Protein AF-A0A2P5N696-F1 (afdb_monomer)

Secondary structure (DSSP, 8-state):
-PPPGGG----TT-TTS-SBSSS-BEEEEEEEE-TTS-EEEEEEEEE-SSSEEEEEEE-S-EEETTEEE-S-PBPGGG---SSBPPBTHHHHHTS-TT--EEE-SSHHHHHHHHTTT-EEEB-TTSGGGTTTB--GGGTT-SEEEE---SSHHHHHHHHHHHHHHHTSSSPPEEEE-PPTT--TT--HHHHHHHHSTTT--SSS-THHHHHHH---TT--HHHHHHHHHHHHHHHS----S-------

Structure (mmCIF, N/CA/C/O backbone):
data_AF-A0A2P5N696-F1
#
_entry.id   AF-A0A2P5N696-F1
#
loop_
_atom_site.group_PDB
_atom_site.id
_atom_site.type_symbol
_atom_site.label_atom_id
_atom_site.label_alt_id
_atom_site.label_comp_id
_atom_site.label_asym_id
_atom_site.label_entity_id
_atom_site.label_seq_id
_atom_site.pdbx_PDB_ins_code
_atom_site.Cartn_x
_atom_site.Cartn_y
_ato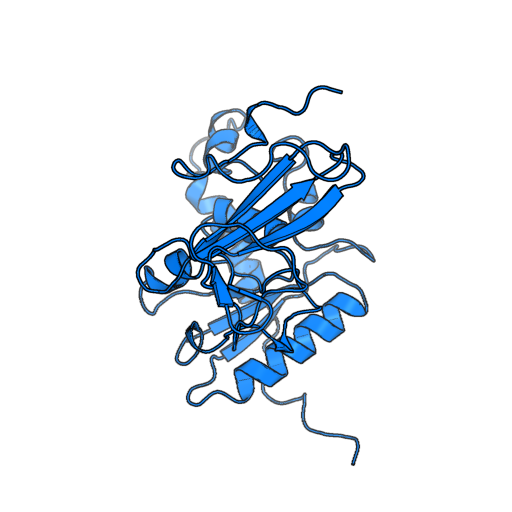m_site.Cartn_z
_atom_site.occupancy
_atom_site.B_iso_or_equiv
_atom_site.auth_seq_id
_atom_site.auth_comp_id
_atom_site.auth_asym_id
_atom_site.auth_atom_id
_atom_site.pdbx_PDB_model_num
ATOM 1 N N . MET A 1 1 ? 26.754 -12.098 -8.221 1.00 37.59 1 MET A N 1
ATOM 2 C CA . MET A 1 1 ? 25.904 -12.182 -7.017 1.00 37.59 1 MET A CA 1
ATOM 3 C C . MET A 1 1 ? 24.613 -12.846 -7.452 1.00 37.59 1 MET A C 1
ATOM 5 O O . MET A 1 1 ? 23.936 -12.297 -8.310 1.00 37.59 1 MET A O 1
ATOM 9 N N . THR A 1 2 ? 24.366 -14.071 -7.005 1.00 34.22 2 THR A N 1
ATOM 10 C CA . THR A 1 2 ? 23.212 -14.874 -7.428 1.00 34.22 2 THR A CA 1
ATOM 11 C C . THR A 1 2 ? 21.984 -14.389 -6.658 1.00 34.22 2 THR A C 1
ATOM 13 O O . THR A 1 2 ? 22.039 -14.304 -5.433 1.00 34.22 2 THR A O 1
ATOM 16 N N . ILE A 1 3 ? 20.915 -14.002 -7.357 1.00 32.69 3 ILE A N 1
ATOM 17 C CA . ILE A 1 3 ? 19.640 -13.637 -6.721 1.00 32.69 3 ILE A CA 1
ATOM 18 C C . ILE A 1 3 ? 19.057 -14.935 -6.136 1.00 32.69 3 ILE A C 1
ATOM 20 O O . ILE A 1 3 ? 19.006 -15.922 -6.871 1.00 32.69 3 ILE A O 1
ATOM 24 N N . PRO A 1 4 ? 18.671 -14.988 -4.848 1.00 38.50 4 PRO A N 1
ATOM 25 C CA . PRO A 1 4 ? 18.069 -16.190 -4.274 1.00 38.50 4 PRO A CA 1
ATOM 26 C C . PRO A 1 4 ? 16.820 -16.596 -5.069 1.00 38.50 4 PRO A C 1
ATOM 28 O O . PRO A 1 4 ? 16.000 -15.734 -5.375 1.00 38.50 4 PRO A O 1
ATOM 31 N N . GLU A 1 5 ? 16.646 -17.882 -5.383 1.00 38.38 5 GLU A N 1
ATOM 32 C CA . GLU A 1 5 ? 15.483 -18.378 -6.152 1.00 38.38 5 GLU A CA 1
ATOM 33 C C . GLU A 1 5 ? 14.139 -17.970 -5.510 1.00 38.38 5 GLU A C 1
ATOM 35 O O . GLU A 1 5 ? 13.180 -17.654 -6.206 1.00 38.38 5 GLU A O 1
ATOM 40 N N . ASP A 1 6 ? 14.110 -17.832 -4.181 1.00 39.78 6 ASP A N 1
ATOM 41 C CA . ASP A 1 6 ? 12.942 -17.417 -3.394 1.00 39.78 6 ASP A CA 1
ATOM 42 C C . ASP A 1 6 ? 12.585 -15.915 -3.494 1.00 39.78 6 ASP A C 1
ATOM 44 O O . ASP A 1 6 ? 11.580 -15.476 -2.923 1.00 39.78 6 ASP A O 1
ATOM 48 N N . TYR A 1 7 ? 13.407 -15.089 -4.154 1.00 35.38 7 TYR A N 1
ATOM 49 C CA . TYR A 1 7 ? 13.134 -13.652 -4.323 1.00 35.38 7 TYR A CA 1
ATOM 50 C C . TYR A 1 7 ? 12.127 -13.372 -5.446 1.00 35.38 7 TYR A C 1
ATOM 52 O O . TYR A 1 7 ? 11.422 -12.358 -5.419 1.00 35.38 7 TYR A O 1
ATOM 60 N N . ILE A 1 8 ? 12.022 -14.298 -6.398 1.00 40.47 8 ILE A N 1
ATOM 61 C CA . ILE A 1 8 ? 11.211 -14.174 -7.601 1.00 40.47 8 ILE A CA 1
ATOM 62 C C . ILE A 1 8 ? 9.855 -14.832 -7.334 1.00 40.47 8 ILE A C 1
ATOM 64 O O . ILE A 1 8 ? 9.656 -16.021 -7.546 1.00 40.47 8 ILE A O 1
ATOM 68 N N . ASN A 1 9 ? 8.902 -14.046 -6.835 1.00 43.75 9 ASN A N 1
ATOM 69 C CA . ASN A 1 9 ? 7.515 -14.490 -6.699 1.00 43.75 9 ASN A CA 1
ATOM 70 C C . ASN A 1 9 ? 6.723 -14.031 -7.928 1.00 43.75 9 ASN A C 1
ATOM 72 O O . ASN A 1 9 ? 5.999 -13.035 -7.864 1.00 43.75 9 ASN A O 1
ATOM 76 N N . ILE A 1 10 ? 6.952 -14.701 -9.059 1.00 46.16 10 ILE A N 1
ATOM 77 C CA . ILE A 1 10 ? 6.169 -14.521 -10.285 1.00 46.16 10 ILE A CA 1
ATOM 78 C C . ILE A 1 10 ? 4.854 -15.280 -10.060 1.00 46.16 10 ILE A C 1
ATOM 80 O O . ILE A 1 10 ? 4.896 -16.498 -9.903 1.00 46.16 10 ILE A O 1
ATOM 84 N N . PRO A 1 11 ? 3.693 -14.607 -9.974 1.00 48.22 11 PRO A N 1
ATOM 85 C CA . PRO A 1 11 ? 2.416 -15.309 -9.867 1.00 48.22 11 PRO A CA 1
ATOM 86 C C . PRO A 1 11 ? 2.232 -16.234 -11.076 1.00 48.22 11 PRO A C 1
ATOM 88 O O . PRO A 1 11 ? 2.654 -15.864 -12.169 1.00 48.22 11 PRO A O 1
ATOM 91 N N . ASP A 1 12 ? 1.565 -17.376 -10.888 1.00 44.94 12 ASP A N 1
ATOM 92 C CA . ASP A 1 12 ? 1.486 -18.516 -11.828 1.00 44.94 12 ASP A CA 1
ATOM 93 C C . ASP A 1 12 ? 0.947 -18.230 -13.258 1.00 44.94 12 ASP A C 1
ATOM 95 O O . ASP A 1 12 ? 0.772 -19.158 -14.032 1.00 44.94 12 ASP A O 1
ATOM 99 N N . ASN A 1 13 ? 0.731 -16.971 -13.659 1.00 49.16 13 ASN A N 1
ATOM 100 C CA . ASN A 1 13 ? 0.272 -16.553 -14.992 1.00 49.16 13 ASN A CA 1
ATOM 101 C C . ASN A 1 13 ? 1.080 -15.370 -15.586 1.00 49.16 13 ASN A C 1
ATOM 103 O O . ASN A 1 13 ? 0.538 -14.577 -16.350 1.00 49.16 13 ASN A O 1
ATOM 107 N N . HIS A 1 14 ? 2.350 -15.189 -15.212 1.00 57.38 14 HIS A N 1
ATOM 108 C CA . HIS A 1 14 ? 3.175 -14.042 -15.636 1.00 57.38 14 HIS A CA 1
ATOM 109 C C . HIS A 1 14 ? 4.326 -14.426 -16.585 1.00 57.38 14 HIS A C 1
ATOM 111 O O . HIS A 1 14 ? 5.465 -14.006 -16.390 1.00 57.38 14 HIS A O 1
ATOM 117 N N . GLU A 1 15 ? 4.034 -15.184 -17.645 1.00 53.81 15 GLU A N 1
ATOM 118 C CA . GLU A 1 15 ? 5.030 -15.496 -18.692 1.00 53.81 15 GLU A CA 1
ATOM 119 C C . GLU A 1 15 ? 5.544 -14.242 -19.431 1.00 53.81 15 GLU A C 1
ATOM 121 O O . GLU A 1 15 ? 6.606 -14.271 -20.050 1.00 53.81 15 GLU A O 1
ATOM 126 N N . ASP A 1 16 ? 4.845 -13.113 -19.298 1.00 65.88 16 ASP A N 1
ATOM 127 C CA . ASP A 1 16 ? 5.092 -11.912 -20.093 1.00 65.88 16 ASP A CA 1
ATOM 128 C C . ASP A 1 16 ? 5.817 -10.764 -19.352 1.00 65.88 16 ASP A C 1
ATOM 130 O O . ASP A 1 16 ? 6.101 -9.728 -19.963 1.00 65.88 16 ASP A O 1
ATOM 134 N N . ILE A 1 17 ? 6.134 -10.891 -18.051 1.00 72.38 17 ILE A N 1
ATOM 135 C CA . ILE A 1 17 ? 6.991 -9.888 -17.385 1.00 72.38 17 ILE A CA 1
ATOM 136 C C . ILE A 1 17 ? 8.438 -10.141 -17.811 1.00 72.38 17 ILE A C 1
ATOM 138 O O . ILE A 1 17 ? 8.959 -11.227 -17.556 1.00 72.38 17 ILE A O 1
ATOM 142 N N . PRO A 1 18 ? 9.141 -9.147 -18.389 1.00 75.62 18 PRO A N 1
ATOM 143 C CA . PRO A 1 18 ? 10.524 -9.341 -18.791 1.00 75.62 18 PRO A CA 1
ATOM 144 C C . PRO A 1 18 ? 11.382 -9.754 -17.595 1.00 75.62 18 PRO A C 1
ATOM 146 O O . PRO A 1 18 ? 11.404 -9.055 -16.581 1.00 75.62 18 PRO A O 1
ATOM 149 N N . ASN A 1 19 ? 12.150 -10.835 -17.734 1.00 80.19 19 ASN A N 1
ATOM 150 C CA . ASN A 1 19 ? 13.167 -11.224 -16.749 1.00 80.19 19 ASN A CA 1
ATOM 151 C C . ASN A 1 19 ? 14.315 -10.202 -16.657 1.00 80.19 19 ASN A C 1
ATOM 153 O O . ASN A 1 19 ? 15.121 -10.249 -15.729 1.00 80.19 19 ASN A O 1
ATOM 157 N N . GLU A 1 20 ? 14.381 -9.257 -17.597 1.00 81.19 20 GLU A N 1
ATOM 158 C CA . GLU A 1 20 ? 15.381 -8.203 -17.652 1.00 81.19 20 GLU A CA 1
ATOM 159 C C . GLU A 1 20 ? 14.783 -6.899 -18.205 1.00 81.19 20 GLU A C 1
ATOM 161 O O . GLU A 1 20 ? 13.966 -6.916 -19.123 1.00 81.19 20 GLU A O 1
ATOM 166 N N . TYR A 1 21 ? 15.205 -5.751 -17.670 1.00 76.94 21 TYR A N 1
ATOM 167 C CA . TYR A 1 21 ? 14.842 -4.429 -18.184 1.00 76.94 21 TYR A CA 1
ATOM 168 C C . TYR A 1 21 ? 16.040 -3.478 -18.111 1.00 76.94 21 TYR A C 1
ATOM 170 O O . TYR A 1 21 ? 16.546 -3.196 -17.026 1.00 76.94 21 TYR A O 1
ATOM 178 N N . ASN A 1 22 ? 16.481 -2.938 -19.254 1.00 80.69 22 ASN A N 1
ATOM 179 C CA . ASN A 1 22 ? 17.701 -2.121 -19.364 1.00 80.69 22 ASN A CA 1
ATOM 180 C C . ASN A 1 22 ? 18.945 -2.799 -18.743 1.00 80.69 22 ASN A C 1
ATOM 182 O O . ASN A 1 22 ? 19.621 -2.186 -17.913 1.00 80.69 22 ASN A O 1
ATOM 186 N N . ASN A 1 23 ? 19.242 -4.051 -19.117 1.00 81.12 23 ASN A N 1
ATOM 187 C CA . ASN A 1 23 ? 20.398 -4.813 -18.614 1.00 81.12 23 ASN A CA 1
ATOM 188 C C . ASN A 1 23 ? 20.388 -5.061 -17.098 1.00 81.12 23 ASN A C 1
ATOM 190 O O . ASN A 1 23 ? 21.435 -5.252 -16.478 1.00 81.12 23 ASN A O 1
ATOM 194 N N . LYS A 1 24 ? 19.207 -5.013 -16.474 1.00 81.69 24 LYS A N 1
ATOM 195 C CA . LYS A 1 24 ? 19.017 -5.274 -15.047 1.00 81.69 24 LYS A CA 1
ATOM 196 C C . LYS A 1 24 ? 18.060 -6.445 -14.867 1.00 81.69 24 LYS A C 1
ATOM 198 O O . LYS A 1 24 ? 16.981 -6.389 -15.455 1.00 81.69 24 LYS A O 1
ATOM 203 N N . PRO A 1 25 ? 18.401 -7.450 -14.046 1.00 83.19 25 PRO A N 1
ATOM 204 C CA . PRO A 1 25 ? 17.544 -8.608 -13.835 1.00 83.19 25 PRO A CA 1
ATOM 205 C C . PRO A 1 25 ? 16.319 -8.235 -13.001 1.00 83.19 25 PRO A C 1
ATOM 207 O O . PRO A 1 25 ? 16.387 -7.348 -12.142 1.00 83.19 25 PRO A O 1
ATOM 210 N N . LEU A 1 26 ? 15.211 -8.925 -13.249 1.00 82.00 26 LEU A N 1
ATOM 211 C CA . LEU A 1 26 ? 14.016 -8.878 -12.422 1.00 82.00 26 LEU A CA 1
ATOM 212 C C . LEU A 1 26 ? 14.325 -9.498 -11.056 1.00 82.00 26 LEU A C 1
ATOM 214 O O . LEU A 1 26 ? 14.805 -10.622 -10.955 1.00 82.00 26 LEU A O 1
ATOM 218 N N . LEU A 1 27 ? 14.046 -8.745 -10.000 1.00 80.38 27 LEU A N 1
ATOM 219 C CA . LEU A 1 27 ? 14.222 -9.173 -8.617 1.00 80.38 27 LEU A CA 1
ATOM 220 C C . LEU A 1 27 ? 12.913 -9.653 -8.014 1.00 80.38 27 LEU A C 1
ATOM 222 O O . LEU A 1 27 ? 12.908 -10.620 -7.264 1.00 80.38 27 LEU A O 1
ATOM 226 N N . LYS A 1 28 ? 11.824 -8.919 -8.269 1.00 81.81 28 LYS A N 1
ATOM 227 C CA . LYS A 1 28 ? 10.533 -9.149 -7.621 1.00 81.81 28 LYS A CA 1
ATOM 228 C C . LYS A 1 28 ? 9.393 -8.486 -8.376 1.00 81.81 28 LYS A C 1
ATOM 230 O O . LYS A 1 28 ? 9.583 -7.436 -8.986 1.00 81.81 28 LYS A O 1
ATOM 235 N N . THR A 1 29 ? 8.207 -9.062 -8.253 1.00 84.62 29 THR A N 1
ATOM 236 C CA . THR A 1 29 ? 6.963 -8.579 -8.853 1.00 84.62 29 THR A CA 1
ATOM 237 C C . THR A 1 29 ? 5.888 -8.328 -7.799 1.00 84.62 29 THR A C 1
ATOM 239 O O . THR A 1 29 ? 5.825 -9.018 -6.780 1.00 84.62 29 THR A O 1
ATOM 242 N N . TYR A 1 30 ? 5.038 -7.332 -8.046 1.00 87.31 30 TYR A N 1
ATOM 243 C CA . TYR A 1 30 ? 3.897 -6.969 -7.206 1.00 87.31 30 TYR A CA 1
ATOM 244 C C . TYR A 1 30 ? 2.644 -6.856 -8.079 1.00 87.31 30 TYR A C 1
ATOM 246 O O . TYR A 1 30 ? 2.430 -5.799 -8.680 1.00 87.31 30 TYR A O 1
ATOM 254 N N . PRO A 1 31 ? 1.839 -7.927 -8.193 1.00 87.44 31 PRO A N 1
ATOM 255 C CA . PRO A 1 31 ? 0.641 -7.921 -9.022 1.00 87.44 31 PRO A CA 1
ATOM 256 C C . PRO A 1 31 ? -0.469 -7.058 -8.412 1.00 87.44 31 PRO A C 1
ATOM 258 O O . PRO A 1 31 ? -0.686 -7.027 -7.197 1.00 87.44 31 PRO A O 1
ATOM 261 N N . TYR A 1 32 ? -1.202 -6.394 -9.293 1.00 86.62 32 TYR A N 1
ATOM 262 C CA . TYR A 1 32 ? -2.381 -5.590 -9.021 1.00 86.62 32 TYR A CA 1
ATOM 263 C C . TYR A 1 32 ? -3.609 -6.304 -9.547 1.00 86.62 32 TYR A C 1
ATOM 265 O O . TYR A 1 32 ? -3.601 -6.841 -10.653 1.00 86.62 32 TYR A O 1
ATOM 273 N N . TYR A 1 33 ? -4.674 -6.263 -8.757 1.00 86.31 33 TYR A N 1
ATOM 274 C CA . TYR A 1 33 ? -5.911 -6.968 -9.044 1.00 86.31 33 TYR A CA 1
ATOM 275 C C . TYR A 1 33 ? -7.071 -5.983 -9.106 1.00 86.31 33 TYR A C 1
ATOM 277 O O . TYR A 1 33 ? -7.103 -5.011 -8.351 1.00 86.31 33 TYR A O 1
ATOM 285 N N . ASN A 1 34 ? -8.037 -6.260 -9.973 1.00 84.06 34 ASN A N 1
ATOM 286 C CA . ASN A 1 34 ? -9.345 -5.628 -9.924 1.00 84.06 34 ASN A CA 1
ATOM 287 C C . ASN A 1 34 ? -10.219 -6.257 -8.821 1.00 84.06 34 ASN A C 1
ATOM 289 O O . ASN A 1 34 ? -9.826 -7.201 -8.128 1.00 84.06 34 ASN A O 1
ATOM 293 N N . LYS A 1 35 ? -11.433 -5.722 -8.673 1.00 82.94 35 LYS A N 1
ATOM 294 C CA . LYS A 1 35 ? -12.426 -6.189 -7.697 1.00 82.94 35 LYS A CA 1
ATOM 295 C C . LYS A 1 35 ? -12.867 -7.644 -7.890 1.00 82.94 35 LYS A C 1
ATOM 297 O O . LYS A 1 35 ? -13.226 -8.302 -6.922 1.00 82.94 35 LYS A O 1
ATOM 302 N N . ASP A 1 36 ? -12.780 -8.147 -9.117 1.00 82.75 36 ASP A N 1
ATOM 303 C CA . ASP A 1 36 ? -13.167 -9.505 -9.499 1.00 82.75 36 ASP A CA 1
ATOM 304 C C . ASP A 1 36 ? -11.980 -10.484 -9.380 1.00 82.75 36 ASP A C 1
ATOM 306 O O . ASP A 1 36 ? -12.029 -11.606 -9.879 1.00 82.75 36 ASP A O 1
ATOM 310 N N . ASN A 1 37 ? -10.896 -10.059 -8.711 1.00 82.94 37 ASN A N 1
ATOM 311 C CA . ASN A 1 37 ? -9.650 -10.806 -8.519 1.00 82.94 37 ASN A CA 1
ATOM 312 C C . ASN A 1 37 ? -8.905 -11.142 -9.831 1.00 82.94 37 ASN A C 1
ATOM 314 O O . ASN A 1 37 ? -7.989 -11.965 -9.830 1.00 82.94 37 ASN A O 1
ATOM 318 N N . GLY A 1 38 ? -9.248 -10.476 -10.936 1.00 81.69 38 GLY A N 1
ATOM 319 C CA . GLY A 1 38 ? -8.473 -10.498 -12.173 1.00 81.69 38 GLY A CA 1
ATOM 320 C C . GLY A 1 38 ? -7.239 -9.608 -12.053 1.00 81.69 38 GLY A C 1
ATOM 321 O O . GLY A 1 38 ? -7.321 -8.508 -11.504 1.00 81.69 38 GLY A O 1
ATOM 322 N N . ILE A 1 39 ? -6.093 -10.079 -12.544 1.00 79.19 39 ILE A N 1
ATOM 323 C CA . ILE A 1 39 ? -4.875 -9.266 -12.616 1.00 79.19 39 ILE A CA 1
ATOM 324 C C . ILE A 1 39 ? -5.108 -8.151 -13.637 1.00 79.19 39 ILE A C 1
ATOM 326 O O . ILE A 1 39 ? -5.684 -8.377 -14.694 1.00 79.19 39 ILE A O 1
ATOM 330 N N . VAL A 1 40 ? -4.696 -6.936 -13.291 1.00 77.12 40 VAL A N 1
ATOM 331 C CA . VAL A 1 40 ? -4.772 -5.764 -14.177 1.00 77.12 40 VAL A CA 1
ATOM 332 C C . VAL A 1 40 ? -3.420 -5.089 -14.354 1.00 77.12 40 VAL A C 1
ATOM 334 O O . VAL A 1 40 ? -3.229 -4.307 -15.276 1.00 77.12 40 VAL A O 1
ATOM 337 N N . GLY A 1 41 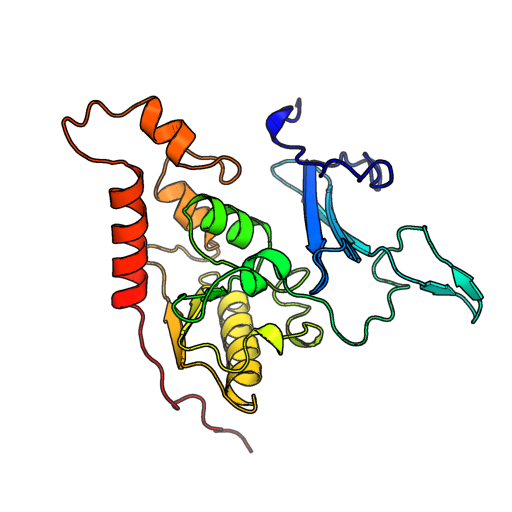? -2.446 -5.393 -13.500 1.00 79.69 41 GLY A N 1
ATOM 338 C CA . GLY A 1 41 ? -1.097 -4.878 -13.656 1.00 79.69 41 GLY A CA 1
ATOM 339 C C . GLY A 1 41 ? -0.105 -5.515 -12.708 1.00 79.69 41 GLY A C 1
ATOM 340 O O . GLY A 1 41 ? -0.439 -6.400 -11.927 1.00 79.69 41 GLY A O 1
ATOM 341 N N . CYS A 1 42 ? 1.136 -5.063 -12.782 1.00 83.12 42 CYS A N 1
ATOM 342 C CA . CYS A 1 42 ? 2.236 -5.513 -11.960 1.00 83.12 42 CYS A CA 1
ATOM 343 C C . CYS A 1 42 ? 3.352 -4.462 -11.902 1.00 83.12 42 CYS A C 1
ATOM 345 O O . CYS A 1 42 ? 3.747 -3.877 -12.912 1.00 83.12 42 CYS A O 1
ATOM 347 N N . VAL A 1 43 ? 3.934 -4.266 -10.719 1.00 84.12 43 VAL A N 1
ATOM 348 C CA . VAL A 1 43 ? 5.239 -3.603 -10.599 1.00 84.12 43 VAL A CA 1
ATOM 349 C C . VAL A 1 43 ? 6.341 -4.653 -10.611 1.00 84.12 43 VAL A C 1
ATOM 351 O O . VAL A 1 43 ? 6.396 -5.484 -9.710 1.00 84.12 43 VAL A O 1
ATOM 354 N N . GLY A 1 44 ? 7.246 -4.583 -11.585 1.00 83.50 44 GLY A N 1
ATOM 355 C CA . GLY A 1 44 ? 8.520 -5.298 -11.583 1.00 83.50 44 GLY A CA 1
ATOM 356 C C . GLY A 1 44 ? 9.641 -4.440 -10.989 1.00 83.50 44 GLY A C 1
ATOM 357 O O . GLY A 1 44 ? 9.841 -3.288 -11.374 1.00 83.50 44 GLY A O 1
ATOM 358 N N . CYS A 1 45 ? 10.399 -4.991 -10.050 1.00 82.25 45 CYS A N 1
ATOM 359 C CA . CYS A 1 45 ? 11.604 -4.376 -9.504 1.00 82.25 45 CYS A CA 1
ATOM 360 C C . CYS A 1 45 ? 12.836 -4.978 -10.179 1.00 82.25 45 CYS A C 1
ATOM 362 O O . CYS A 1 45 ? 13.060 -6.176 -10.054 1.00 82.25 45 CYS A O 1
ATOM 364 N N . TYR A 1 46 ? 13.653 -4.156 -10.839 1.00 82.06 46 TYR A N 1
ATOM 365 C CA . TYR A 1 46 ? 14.837 -4.581 -11.591 1.00 82.06 46 TYR A CA 1
ATOM 366 C C . TYR A 1 46 ? 16.122 -3.989 -11.023 1.00 82.06 46 TYR A C 1
ATOM 368 O O . TYR A 1 46 ? 16.168 -2.796 -10.725 1.00 82.06 46 TYR A O 1
ATOM 376 N N . GLY A 1 47 ? 17.202 -4.762 -10.954 1.00 83.25 47 GLY A N 1
ATOM 377 C CA . GLY A 1 47 ? 18.520 -4.250 -10.566 1.00 83.25 47 GLY A CA 1
ATOM 378 C C . GLY A 1 47 ? 19.269 -5.185 -9.640 1.00 83.25 47 GLY A C 1
ATOM 379 O O . GLY A 1 47 ? 19.400 -6.367 -9.926 1.00 83.25 47 GLY A O 1
ATOM 380 N N . SER A 1 48 ? 19.781 -4.635 -8.544 1.00 73.44 48 SER A N 1
ATOM 381 C CA . SER A 1 48 ? 20.364 -5.401 -7.445 1.00 73.44 48 SER A CA 1
ATOM 382 C C . SER A 1 48 ? 19.572 -5.182 -6.158 1.00 73.44 48 SER A C 1
ATOM 384 O O . SER A 1 48 ? 18.746 -4.270 -6.074 1.00 73.44 48 SER A O 1
ATOM 386 N N . LEU A 1 49 ? 19.851 -6.000 -5.141 1.00 61.12 49 LEU A N 1
ATOM 387 C CA . LEU A 1 49 ? 19.278 -5.834 -3.802 1.00 61.12 49 LEU A CA 1
ATOM 388 C C . LEU A 1 49 ? 19.584 -4.447 -3.205 1.00 61.12 49 LEU A C 1
ATOM 390 O O . LEU A 1 49 ? 18.747 -3.895 -2.502 1.00 61.12 49 LEU A O 1
ATOM 394 N N . GLU A 1 50 ? 20.739 -3.867 -3.542 1.00 54.84 50 GLU A N 1
ATOM 395 C CA . GLU A 1 50 ? 21.182 -2.549 -3.062 1.00 54.84 50 GLU A CA 1
ATOM 396 C C . GLU A 1 50 ? 20.646 -1.379 -3.900 1.00 54.84 50 G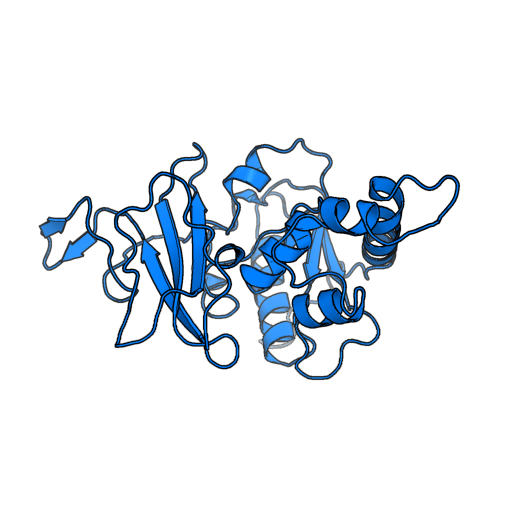LU A C 1
ATOM 398 O O . GLU A 1 50 ? 20.444 -0.280 -3.391 1.00 54.84 50 GLU A O 1
ATOM 403 N N . LYS A 1 51 ? 20.450 -1.581 -5.210 1.00 58.62 51 LYS A N 1
ATOM 404 C CA . LYS A 1 51 ? 19.994 -0.545 -6.148 1.00 58.62 51 LYS A CA 1
ATOM 405 C C . LYS A 1 51 ? 18.998 -1.142 -7.125 1.00 58.62 51 LYS A C 1
ATOM 407 O O . LYS A 1 51 ? 19.365 -1.645 -8.194 1.00 58.62 51 LYS A O 1
ATOM 412 N N . ASN A 1 52 ? 17.723 -1.036 -6.778 1.00 61.97 52 ASN A N 1
ATOM 413 C CA . ASN A 1 52 ? 16.637 -1.455 -7.647 1.00 61.97 52 ASN A CA 1
ATOM 414 C C . ASN A 1 52 ? 15.945 -0.252 -8.304 1.00 61.97 52 ASN A C 1
ATOM 416 O O . ASN A 1 52 ? 16.000 0.886 -7.843 1.00 61.97 52 ASN A O 1
ATOM 420 N N . ARG A 1 53 ? 15.343 -0.512 -9.460 1.00 66.56 53 ARG A N 1
ATOM 421 C CA . ARG A 1 53 ? 14.467 0.397 -10.185 1.00 66.56 53 ARG A CA 1
ATOM 422 C C . ARG A 1 53 ? 13.112 -0.268 -10.285 1.00 66.56 53 ARG A C 1
ATOM 424 O O . ARG A 1 53 ? 13.016 -1.433 -10.659 1.00 66.56 53 ARG A O 1
ATOM 431 N N . ARG A 1 54 ? 12.069 0.492 -9.993 1.00 63.00 54 ARG A N 1
ATOM 432 C CA . ARG A 1 54 ? 10.692 0.034 -10.122 1.00 63.00 54 ARG A CA 1
ATOM 433 C C . ARG A 1 54 ? 10.197 0.366 -11.526 1.00 63.00 54 ARG A C 1
ATOM 435 O O . ARG A 1 54 ? 10.388 1.485 -12.004 1.00 63.00 54 ARG A O 1
ATOM 442 N N . VAL A 1 55 ? 9.633 -0.624 -12.197 1.00 59.53 55 VAL A N 1
ATOM 443 C CA . VAL A 1 55 ? 9.051 -0.513 -13.532 1.00 59.53 55 VAL A CA 1
ATOM 444 C C . VAL A 1 55 ? 7.648 -1.075 -13.451 1.00 59.53 55 VAL A C 1
ATOM 446 O O . VAL A 1 55 ? 7.414 -2.119 -12.852 1.00 59.53 55 VAL A O 1
ATOM 449 N N . LEU A 1 56 ? 6.709 -0.353 -14.033 1.00 63.16 56 LEU A N 1
ATOM 450 C CA . LEU A 1 56 ? 5.300 -0.667 -13.959 1.00 63.16 56 LEU A CA 1
ATOM 451 C C . LEU A 1 56 ? 4.862 -1.152 -15.310 1.00 63.16 56 LEU A C 1
ATOM 453 O O . LEU A 1 56 ? 5.103 -0.488 -16.320 1.00 63.16 56 LEU A O 1
ATOM 457 N N . PHE A 1 57 ? 4.197 -2.287 -15.259 1.00 60.91 57 PHE A N 1
ATOM 458 C CA . PHE A 1 57 ? 3.593 -2.947 -16.381 1.00 60.91 57 PHE A CA 1
ATOM 459 C C . PHE A 1 57 ? 2.120 -3.099 -16.020 1.00 60.91 57 PHE A C 1
ATOM 461 O O . PHE A 1 57 ? 1.796 -3.793 -15.067 1.00 60.91 57 PHE A O 1
ATOM 468 N N . PHE A 1 58 ? 1.213 -2.431 -16.722 1.00 59.88 58 PHE A N 1
ATOM 469 C CA . PHE A 1 58 ? -0.214 -2.743 -16.610 1.00 59.88 58 PHE A CA 1
ATOM 470 C C . PHE A 1 58 ? -0.645 -3.526 -17.845 1.00 59.88 58 PHE A C 1
ATOM 472 O O . PHE A 1 58 ? -0.212 -3.213 -18.956 1.00 59.88 58 PHE A O 1
ATOM 479 N N . GLU A 1 59 ? -1.485 -4.533 -17.630 1.00 47.97 59 GLU A N 1
ATOM 480 C CA . GLU A 1 59 ? -2.218 -5.198 -18.695 1.00 47.97 59 GLU A CA 1
ATOM 481 C C . GLU A 1 59 ? -3.516 -4.410 -18.876 1.00 47.97 59 GLU A C 1
ATOM 483 O O . GLU A 1 59 ? -4.464 -4.524 -18.100 1.00 47.97 59 GLU A O 1
ATOM 488 N N . TYR A 1 60 ? -3.545 -3.527 -19.868 1.00 50.56 60 TYR A N 1
ATOM 489 C CA . TYR A 1 60 ? -4.794 -2.908 -20.286 1.00 50.56 60 TYR A CA 1
ATOM 490 C C . TYR A 1 60 ? -4.768 -2.606 -21.776 1.00 50.56 60 TYR A C 1
ATOM 492 O O . TYR A 1 60 ? -3.705 -2.567 -22.395 1.00 50.56 60 TYR A O 1
ATOM 500 N N . GLU A 1 61 ? -5.956 -2.365 -22.330 1.00 45.78 61 GLU A N 1
ATOM 501 C CA . GLU A 1 61 ? -6.138 -1.764 -23.644 1.00 45.78 61 GLU A CA 1
ATOM 502 C C . GLU A 1 61 ? -5.386 -0.430 -23.714 1.00 45.78 61 GLU A C 1
ATOM 504 O O . GLU A 1 61 ? -5.890 0.607 -23.277 1.00 45.78 61 GLU A O 1
ATOM 509 N N . SER A 1 62 ? -4.162 -0.437 -24.230 1.00 41.25 62 SER A N 1
ATOM 510 C CA . SER A 1 62 ? -3.446 0.804 -24.481 1.00 41.25 62 SER A CA 1
ATOM 511 C C . SER A 1 62 ? -3.932 1.385 -25.803 1.00 41.25 62 SER A C 1
ATOM 513 O O . SER A 1 62 ? -4.293 0.664 -26.735 1.00 41.25 62 SER A O 1
ATOM 515 N N . TYR A 1 63 ? -4.004 2.710 -25.868 1.00 42.38 63 TYR A N 1
ATOM 516 C CA . TYR A 1 63 ? -4.346 3.415 -27.094 1.00 42.38 63 TYR A CA 1
ATOM 517 C C . TYR A 1 63 ? -3.138 4.233 -27.522 1.00 42.38 63 TYR A C 1
ATOM 519 O O . TYR A 1 63 ? -2.855 5.276 -26.935 1.00 42.38 63 TYR A O 1
ATOM 527 N N . ILE A 1 64 ? -2.431 3.761 -28.547 1.00 48.41 64 ILE A N 1
ATOM 528 C CA . ILE A 1 64 ? -1.327 4.498 -29.169 1.00 48.41 64 ILE A CA 1
ATOM 529 C C . ILE A 1 64 ? -1.852 5.034 -30.498 1.00 48.41 64 ILE A C 1
ATOM 531 O O . ILE A 1 64 ? -2.236 4.253 -31.367 1.00 48.41 64 ILE A O 1
ATOM 535 N N . ASN A 1 65 ? -1.890 6.361 -30.660 1.00 49.16 65 ASN A N 1
ATOM 536 C CA . ASN A 1 65 ? -2.442 7.026 -31.852 1.00 49.16 65 ASN A CA 1
ATOM 537 C C . ASN A 1 65 ? -3.861 6.530 -32.213 1.00 49.16 65 ASN A C 1
ATOM 539 O O . ASN A 1 65 ? -4.110 6.132 -33.350 1.00 49.16 65 ASN A O 1
ATOM 543 N N . ASP A 1 66 ? -4.756 6.474 -31.220 1.00 51.31 66 ASP A N 1
ATOM 544 C CA . ASP A 1 66 ? -6.145 5.992 -31.333 1.00 51.31 66 ASP A CA 1
ATOM 545 C C . ASP A 1 66 ? -6.315 4.528 -31.793 1.00 51.31 66 ASP A C 1
ATOM 547 O O . ASP A 1 66 ? -7.432 4.072 -32.045 1.00 51.31 66 ASP A O 1
ATOM 551 N N . LYS A 1 67 ? -5.231 3.741 -31.838 1.00 40.28 67 LYS A N 1
ATOM 552 C CA . LYS A 1 67 ? -5.289 2.285 -32.019 1.00 40.28 67 LYS A CA 1
ATOM 553 C C . LYS A 1 67 ? -5.262 1.569 -30.682 1.00 40.28 67 LYS A C 1
ATOM 555 O O . LYS A 1 67 ? -4.355 1.795 -29.892 1.00 40.28 67 LYS A O 1
ATOM 560 N N . LYS A 1 68 ? -6.223 0.669 -30.489 1.00 46.44 68 LYS A N 1
ATOM 561 C CA . LYS A 1 68 ? -6.338 -0.237 -29.345 1.00 46.44 68 LYS A CA 1
ATOM 562 C C . LYS A 1 68 ? -5.301 -1.363 -29.429 1.00 46.44 68 LYS A C 1
ATOM 564 O O . LYS A 1 68 ? -5.258 -2.076 -30.429 1.00 46.44 68 LYS A O 1
ATOM 569 N N . TYR A 1 69 ? -4.534 -1.558 -28.365 1.00 45.69 69 TYR A N 1
ATOM 570 C CA . TYR A 1 69 ? -3.609 -2.672 -28.171 1.00 45.69 69 TYR A CA 1
ATOM 571 C C . TYR A 1 69 ? -4.021 -3.423 -26.908 1.00 45.69 69 TYR A C 1
ATOM 573 O O . TYR A 1 69 ? -4.035 -2.851 -25.825 1.00 45.69 69 TYR A O 1
ATOM 581 N N . SER A 1 70 ? -4.376 -4.698 -27.042 1.00 47.22 70 SER A N 1
ATOM 582 C CA . SER A 1 70 ? -4.677 -5.603 -25.926 1.00 47.22 70 SER A CA 1
ATOM 583 C C . SER A 1 70 ? -3.604 -6.688 -25.841 1.00 47.22 70 SER A C 1
ATOM 585 O O . SER A 1 70 ? -3.195 -7.196 -26.885 1.00 47.22 70 SER A O 1
ATOM 587 N N . GLY A 1 71 ? -3.179 -7.065 -24.632 1.00 45.66 71 GLY A N 1
ATOM 588 C CA . GLY A 1 71 ? -2.222 -8.161 -24.417 1.00 45.66 71 GLY A CA 1
ATOM 589 C C . GLY A 1 71 ? -0.741 -7.789 -24.584 1.00 45.66 71 GLY A C 1
ATOM 590 O O . GLY A 1 71 ? 0.074 -8.662 -24.854 1.00 45.66 71 GLY A O 1
ATOM 591 N N . MET A 1 72 ? -0.374 -6.507 -24.458 1.00 49.06 72 MET A N 1
ATOM 592 C CA . MET A 1 72 ? 1.029 -6.070 -24.402 1.00 49.06 72 MET A CA 1
ATOM 593 C C . MET A 1 72 ? 1.267 -5.232 -23.142 1.00 49.06 72 MET A C 1
ATOM 595 O O . MET A 1 72 ? 0.448 -4.389 -22.785 1.00 49.06 72 MET A O 1
ATOM 599 N N . TRP A 1 73 ? 2.396 -5.452 -22.466 1.00 56.59 73 TRP A N 1
ATOM 600 C CA . TRP A 1 73 ? 2.776 -4.699 -21.272 1.00 56.59 73 TRP A CA 1
ATOM 601 C C . TRP A 1 73 ? 3.358 -3.339 -21.653 1.00 56.59 73 TRP A C 1
ATOM 603 O O . TRP A 1 73 ? 4.400 -3.255 -22.304 1.00 56.59 73 TRP A O 1
ATOM 613 N N . HIS A 1 74 ? 2.710 -2.262 -21.211 1.00 56.44 74 HIS A N 1
ATOM 614 C CA . HIS A 1 74 ? 3.170 -0.898 -21.468 1.00 56.44 74 HIS A CA 1
ATOM 615 C C . HIS A 1 74 ? 3.849 -0.291 -20.240 1.00 56.44 74 HIS A C 1
ATOM 617 O O . HIS A 1 74 ? 3.417 -0.491 -19.105 1.00 56.44 74 HIS A O 1
ATOM 623 N N . THR A 1 75 ? 4.905 0.493 -20.475 1.00 57.47 75 THR A N 1
ATOM 624 C CA . THR A 1 75 ? 5.515 1.337 -19.436 1.00 57.47 75 THR A CA 1
ATOM 625 C C . THR A 1 75 ? 4.694 2.621 -19.236 1.00 57.47 75 THR A C 1
ATOM 627 O O . THR A 1 75 ? 3.921 3.004 -20.111 1.00 57.47 75 THR A O 1
ATOM 630 N N . LYS A 1 76 ? 4.877 3.308 -18.093 1.00 52.91 76 LYS A N 1
ATOM 631 C CA . LYS A 1 76 ? 4.110 4.484 -17.594 1.00 52.91 76 LYS A CA 1
ATOM 632 C C . LYS A 1 76 ? 3.669 5.528 -18.646 1.00 52.91 76 LYS A C 1
ATOM 634 O O . LYS A 1 76 ? 2.677 6.206 -18.417 1.00 52.91 76 LYS A O 1
ATOM 639 N N . LYS A 1 77 ? 4.378 5.681 -19.771 1.00 47.47 77 LYS A N 1
ATOM 640 C CA . LYS A 1 77 ? 4.073 6.684 -20.807 1.00 47.47 77 LYS A CA 1
ATOM 641 C C . LYS A 1 77 ? 2.781 6.431 -21.601 1.00 47.47 77 LYS A C 1
ATOM 643 O O . LYS A 1 77 ? 2.236 7.404 -22.110 1.00 47.47 77 LYS A O 1
ATOM 648 N N . ASP A 1 78 ? 2.270 5.198 -21.646 1.00 44.41 78 ASP A N 1
ATOM 649 C CA . ASP A 1 78 ? 1.119 4.841 -22.502 1.00 44.41 78 ASP A CA 1
ATOM 650 C C . ASP A 1 78 ? -0.137 4.405 -21.717 1.00 44.41 78 ASP A C 1
ATOM 652 O O . ASP A 1 78 ? -1.139 3.991 -22.305 1.00 44.41 78 ASP A O 1
ATOM 656 N N . ILE A 1 79 ? -0.109 4.482 -20.381 1.00 54.78 79 ILE A N 1
ATOM 657 C CA . ILE A 1 79 ? -1.208 4.018 -19.524 1.00 54.78 79 ILE A CA 1
ATOM 658 C C . ILE A 1 79 ? -2.207 5.162 -19.303 1.00 54.78 79 ILE A C 1
ATOM 660 O O . ILE A 1 79 ? -1.893 6.152 -18.649 1.00 54.78 79 ILE A O 1
ATOM 664 N N . ARG A 1 80 ? -3.438 5.007 -19.808 1.00 50.97 80 ARG A N 1
ATOM 665 C CA . ARG A 1 80 ? -4.583 5.893 -19.519 1.00 50.97 80 ARG A CA 1
ATOM 666 C C . ARG A 1 80 ? -5.548 5.229 -18.534 1.00 50.97 80 ARG A C 1
ATOM 668 O O . ARG A 1 80 ? -6.681 4.912 -18.891 1.00 50.97 80 ARG A O 1
ATOM 675 N N . LEU A 1 81 ? -5.110 4.991 -17.300 1.00 55.69 81 LEU A N 1
ATOM 676 C CA . LEU A 1 81 ? -6.044 4.646 -16.226 1.00 55.69 81 LEU A CA 1
ATOM 677 C C . LEU A 1 81 ? -6.648 5.930 -15.656 1.00 55.69 81 LEU A C 1
ATOM 679 O O . LEU A 1 81 ? -5.935 6.898 -15.416 1.00 55.69 81 LEU A O 1
ATOM 683 N N . LYS A 1 82 ? -7.969 5.937 -15.436 1.00 64.94 82 LYS A N 1
ATOM 684 C CA . LYS A 1 82 ? -8.641 7.060 -14.763 1.00 64.94 82 LYS A CA 1
ATOM 685 C C . LYS A 1 82 ? -8.202 7.159 -13.297 1.00 64.94 82 LYS A C 1
ATOM 687 O O . LYS A 1 82 ? -8.062 8.268 -12.791 1.00 64.94 82 LYS A O 1
ATOM 692 N N . LYS A 1 83 ? -7.997 6.001 -12.655 1.00 80.31 83 LYS A N 1
ATOM 693 C CA . LYS A 1 83 ? -7.355 5.803 -11.350 1.00 80.31 83 LYS A CA 1
ATOM 694 C C . LYS A 1 83 ? -6.706 4.410 -11.285 1.00 80.31 83 LYS A C 1
ATOM 696 O O . LYS A 1 83 ? -7.207 3.476 -11.912 1.00 80.31 83 LYS A O 1
ATOM 701 N N . PHE A 1 84 ? -5.611 4.271 -10.547 1.00 85.50 84 PHE A N 1
ATOM 702 C CA . PHE A 1 84 ? -4.905 3.013 -10.305 1.00 85.50 84 PHE A CA 1
ATOM 703 C C . PHE A 1 84 ? -5.502 2.251 -9.114 1.00 85.50 84 PHE A C 1
ATOM 705 O O . PHE A 1 84 ? -5.791 2.870 -8.093 1.00 85.50 84 PHE A O 1
ATOM 712 N N . PRO A 1 85 ? -5.642 0.916 -9.180 1.00 89.88 85 PRO A N 1
ATOM 713 C CA . PRO A 1 85 ? -6.089 0.137 -8.029 1.00 89.88 85 PRO A CA 1
ATOM 714 C C . PRO A 1 85 ? -5.042 0.135 -6.905 1.00 89.88 85 PRO A C 1
ATOM 716 O O . PRO A 1 85 ? -3.839 0.182 -7.164 1.00 89.88 85 PRO A O 1
ATOM 719 N N . LEU A 1 86 ? -5.501 -0.016 -5.660 1.00 93.50 86 LEU A N 1
ATOM 720 C CA . LEU A 1 86 ? -4.629 -0.292 -4.516 1.00 93.50 86 LEU A CA 1
ATOM 721 C C . LEU A 1 86 ? -3.890 -1.625 -4.693 1.00 93.50 86 LEU A C 1
ATOM 723 O O . LEU A 1 86 ? -4.463 -2.634 -5.126 1.00 93.50 86 LEU A O 1
ATOM 727 N N . TYR A 1 87 ? -2.626 -1.669 -4.278 1.00 93.12 87 TYR A N 1
ATOM 728 C CA . TYR A 1 87 ? -1.916 -2.933 -4.158 1.00 93.12 87 TYR A CA 1
ATOM 729 C C . TYR A 1 87 ? -2.635 -3.807 -3.133 1.00 93.12 87 TYR A C 1
ATOM 731 O O . TYR A 1 87 ? -2.971 -3.354 -2.038 1.00 93.12 87 TYR A O 1
ATOM 739 N N . ARG A 1 88 ? -2.860 -5.078 -3.491 1.00 92.25 88 ARG A N 1
ATOM 740 C CA . ARG A 1 88 ? -3.626 -6.058 -2.698 1.00 92.25 88 ARG A CA 1
ATOM 741 C C . ARG A 1 88 ? -5.113 -5.719 -2.526 1.00 92.25 88 ARG A C 1
ATOM 743 O O . ARG A 1 88 ? -5.734 -6.225 -1.590 1.00 92.25 88 ARG A O 1
ATOM 750 N N . LEU A 1 89 ? -5.705 -4.955 -3.450 1.00 92.44 89 LEU A N 1
ATOM 751 C CA . LEU A 1 89 ? -7.149 -4.683 -3.487 1.00 92.44 89 LEU A CA 1
ATOM 752 C C . LEU A 1 89 ? -8.002 -5.956 -3.349 1.00 92.44 89 LEU A C 1
ATOM 754 O O . LEU A 1 89 ? -8.923 -6.005 -2.541 1.00 92.44 89 LEU A O 1
ATOM 758 N N . ASN A 1 90 ? -7.662 -7.024 -4.070 1.00 89.06 90 ASN A N 1
ATOM 759 C CA . ASN A 1 90 ? -8.354 -8.308 -3.947 1.00 89.06 90 ASN A CA 1
ATOM 760 C C . ASN A 1 90 ? -8.365 -8.850 -2.510 1.00 89.06 90 ASN A C 1
ATOM 762 O O . ASN A 1 90 ? -9.354 -9.425 -2.071 1.00 89.06 90 ASN A O 1
ATOM 766 N N . LYS A 1 91 ? -7.278 -8.663 -1.755 1.00 89.12 91 LYS A N 1
ATOM 767 C CA . LYS A 1 91 ? -7.203 -9.101 -0.358 1.00 89.12 91 LYS A CA 1
ATOM 768 C C . LYS A 1 91 ? -8.013 -8.195 0.555 1.00 89.12 91 LYS A C 1
ATOM 770 O O . LYS A 1 91 ? -8.645 -8.728 1.458 1.00 89.12 91 LYS A O 1
ATOM 775 N N . LEU A 1 92 ? -8.035 -6.888 0.298 1.00 90.25 92 LEU A N 1
ATOM 776 C CA . LEU A 1 92 ? -8.902 -5.942 1.004 1.00 90.25 92 LEU A CA 1
ATOM 777 C C . LEU A 1 92 ? -10.380 -6.347 0.871 1.00 90.25 92 LEU A C 1
ATOM 779 O O . LEU A 1 92 ? -11.057 -6.517 1.878 1.00 90.25 92 LEU A O 1
ATOM 783 N N . LEU A 1 93 ? -10.846 -6.602 -0.356 1.00 87.50 93 LEU A N 1
ATOM 784 C CA . LEU A 1 93 ? -12.258 -6.887 -0.647 1.00 87.50 93 LEU A CA 1
ATOM 785 C C . LEU A 1 93 ? -12.741 -8.259 -0.158 1.00 87.50 93 LEU A C 1
ATOM 787 O O . LEU A 1 93 ? -13.930 -8.457 0.061 1.00 87.50 93 LEU A O 1
ATOM 791 N N . THR A 1 94 ? -11.837 -9.224 0.020 1.00 81.88 94 THR A N 1
ATOM 792 C CA . THR A 1 94 ? -12.201 -10.560 0.534 1.00 81.88 94 THR A CA 1
ATOM 793 C C . THR A 1 94 ? -12.441 -10.606 2.040 1.00 81.88 94 THR A C 1
ATOM 795 O O . THR A 1 94 ? -12.789 -11.665 2.566 1.00 81.88 94 THR A O 1
ATOM 798 N N . ARG A 1 95 ? -12.207 -9.509 2.766 1.00 71.69 95 ARG A N 1
ATOM 799 C CA . ARG A 1 95 ? -12.292 -9.512 4.222 1.00 71.69 95 ARG A CA 1
ATOM 800 C C . ARG A 1 95 ? -13.552 -8.804 4.735 1.00 71.69 95 ARG A C 1
ATOM 802 O O . ARG A 1 95 ? -13.962 -7.790 4.195 1.00 71.69 95 ARG A O 1
ATOM 809 N N . GLN A 1 96 ? -14.146 -9.359 5.795 1.00 57.88 96 GLN A N 1
ATOM 810 C CA . GLN A 1 96 ? -15.360 -8.836 6.436 1.00 57.88 96 GLN A CA 1
ATOM 811 C C . GLN A 1 96 ? -15.098 -7.558 7.258 1.00 57.88 96 GLN A C 1
ATOM 813 O O . GLN A 1 96 ? -13.980 -7.308 7.709 1.00 57.88 96 GLN A O 1
ATOM 818 N N . ASP A 1 97 ? -16.177 -6.811 7.495 1.00 53.59 97 ASP A N 1
ATOM 819 C CA . ASP A 1 97 ? -16.369 -5.446 8.033 1.00 53.59 97 ASP A CA 1
ATOM 820 C C . ASP A 1 97 ? -15.723 -5.099 9.401 1.00 53.59 97 ASP A C 1
ATOM 822 O O . ASP A 1 97 ? -16.028 -4.070 10.016 1.00 53.59 97 ASP A O 1
ATOM 826 N N . SER A 1 98 ? -14.864 -5.960 9.946 1.00 52.91 98 SER A N 1
ATOM 827 C CA . SER A 1 98 ? -14.244 -5.829 11.273 1.00 52.91 98 SER A CA 1
ATOM 828 C C . SER A 1 98 ? -12.750 -5.500 11.236 1.00 52.91 98 SER A C 1
ATOM 830 O O . SER A 1 98 ? -12.092 -5.528 12.277 1.00 52.91 98 SER A O 1
ATOM 832 N N . ILE A 1 99 ? -12.194 -5.183 10.066 1.00 63.19 99 ILE A N 1
ATOM 833 C CA . ILE A 1 99 ? -10.742 -5.167 9.893 1.00 63.19 99 ILE A CA 1
ATOM 834 C C . ILE A 1 99 ? -10.148 -3.771 9.909 1.00 63.19 99 ILE A C 1
ATOM 836 O O . ILE A 1 99 ? -10.547 -2.871 9.181 1.00 63.19 99 ILE A O 1
ATOM 840 N N . ARG A 1 100 ? -9.122 -3.660 10.750 1.00 78.00 100 ARG A N 1
ATOM 841 C CA . ARG A 1 100 ? -8.121 -2.603 10.757 1.00 78.00 100 ARG A CA 1
ATOM 842 C C . ARG A 1 100 ? -7.303 -2.717 9.473 1.00 78.00 100 ARG A C 1
ATOM 844 O O . ARG A 1 100 ? -6.602 -3.715 9.282 1.00 78.00 100 ARG A O 1
ATOM 851 N N . VAL A 1 101 ? -7.421 -1.731 8.593 1.00 89.62 101 VAL A N 1
ATOM 852 C CA . VAL A 1 101 ? -6.614 -1.658 7.368 1.00 89.62 101 VAL A CA 1
ATOM 853 C C . VAL A 1 101 ? -5.425 -0.750 7.619 1.00 89.62 101 VAL A C 1
ATOM 855 O O . VAL A 1 101 ? -5.584 0.322 8.189 1.00 89.62 101 VAL A O 1
ATOM 858 N N . VAL A 1 102 ? -4.241 -1.184 7.200 1.00 91.88 102 VAL A N 1
ATOM 859 C CA . VAL A 1 102 ? -3.012 -0.391 7.250 1.00 91.88 102 VAL A CA 1
ATOM 860 C C . VAL A 1 102 ? -2.668 0.083 5.844 1.00 91.88 102 VAL A C 1
ATOM 862 O O . VAL A 1 102 ? -2.638 -0.716 4.907 1.00 91.88 102 VAL A O 1
ATOM 865 N N . ILE A 1 103 ? -2.370 1.365 5.699 1.00 94.44 103 ILE A N 1
ATOM 866 C CA . ILE A 1 103 ? -1.847 1.964 4.477 1.00 94.44 103 ILE A CA 1
ATOM 867 C C . ILE A 1 103 ? -0.390 2.325 4.727 1.00 94.44 103 ILE A C 1
ATOM 869 O O . ILE A 1 103 ? -0.071 2.997 5.706 1.00 94.44 103 ILE A O 1
ATOM 873 N N . VAL A 1 104 ? 0.470 1.862 3.827 1.00 93.88 104 VAL A N 1
ATOM 874 C CA . VAL A 1 104 ? 1.891 2.216 3.771 1.00 93.88 104 VAL A CA 1
ATOM 875 C C . VAL A 1 104 ? 2.234 2.753 2.394 1.00 93.88 104 VAL A C 1
ATOM 877 O O . VAL A 1 104 ? 1.505 2.526 1.426 1.00 93.88 104 VAL A O 1
ATOM 880 N N . GLU A 1 105 ? 3.372 3.426 2.292 1.00 91.75 105 GLU A N 1
ATOM 881 C CA . GLU A 1 105 ? 3.813 4.039 1.042 1.00 91.75 105 GLU A CA 1
ATOM 882 C C . GLU A 1 105 ? 4.028 3.033 -0.079 1.00 91.75 105 GLU A C 1
ATOM 884 O O . GLU A 1 105 ? 3.669 3.305 -1.212 1.00 91.75 105 GLU A O 1
ATOM 889 N N . ASN A 1 106 ? 4.609 1.865 0.188 1.00 89.88 106 ASN A N 1
ATOM 890 C CA . ASN A 1 106 ? 5.076 1.010 -0.898 1.00 89.88 106 ASN A CA 1
ATOM 891 C C . ASN A 1 106 ? 4.677 -0.462 -0.754 1.00 89.88 106 ASN A C 1
ATOM 893 O O . ASN A 1 106 ? 4.407 -0.993 0.323 1.00 89.88 106 ASN A O 1
ATOM 897 N N . GLU A 1 107 ? 4.691 -1.145 -1.893 1.00 90.81 107 GLU A N 1
ATOM 898 C CA . GLU A 1 107 ? 4.254 -2.525 -2.057 1.00 90.81 107 GLU A CA 1
ATOM 899 C C . GLU A 1 107 ? 5.161 -3.504 -1.310 1.00 90.81 107 GLU A C 1
ATOM 901 O O . GLU A 1 107 ? 4.717 -4.588 -0.927 1.00 90.81 107 GLU A O 1
ATOM 906 N N . ARG A 1 108 ? 6.428 -3.134 -1.074 1.00 87.69 108 ARG A N 1
ATOM 907 C CA . ARG A 1 108 ? 7.376 -3.950 -0.309 1.00 87.69 108 ARG A CA 1
ATOM 908 C C . ARG A 1 108 ? 6.967 -3.972 1.162 1.00 87.69 108 ARG A C 1
ATOM 910 O O . ARG A 1 108 ? 6.801 -5.065 1.706 1.00 87.69 108 ARG A O 1
ATOM 917 N N . SER A 1 109 ? 6.708 -2.807 1.748 1.00 88.12 109 SER A N 1
ATOM 918 C CA . SER A 1 109 ? 6.180 -2.662 3.105 1.00 88.12 109 SER A CA 1
ATOM 919 C C . SER A 1 109 ? 4.806 -3.318 3.223 1.00 88.12 109 SER A C 1
ATOM 921 O O . SER A 1 109 ? 4.609 -4.169 4.089 1.00 88.12 109 SER A O 1
ATOM 923 N N . ALA A 1 110 ? 3.884 -3.056 2.290 1.00 91.25 110 ALA A N 1
ATOM 924 C CA . ALA A 1 110 ? 2.543 -3.643 2.331 1.00 91.25 110 ALA A CA 1
ATOM 925 C C . ALA A 1 110 ? 2.585 -5.174 2.242 1.00 91.25 110 ALA A C 1
ATOM 927 O O . ALA A 1 110 ? 1.863 -5.884 2.949 1.00 91.25 110 ALA A O 1
ATOM 928 N N . ASN A 1 111 ? 3.475 -5.710 1.401 1.00 88.62 111 ASN A N 1
ATOM 929 C CA . ASN A 1 111 ? 3.726 -7.140 1.339 1.00 88.62 111 ASN A CA 1
ATOM 930 C C . ASN A 1 111 ? 4.268 -7.671 2.670 1.00 88.62 111 ASN A C 1
ATOM 932 O O . ASN A 1 111 ? 3.758 -8.687 3.137 1.00 88.62 111 ASN A O 1
ATOM 936 N N . ALA A 1 112 ? 5.250 -7.007 3.279 1.00 84.88 112 ALA A N 1
ATOM 937 C CA . ALA A 1 112 ? 5.841 -7.431 4.544 1.00 84.88 112 ALA A CA 1
ATOM 938 C C . ALA A 1 112 ? 4.806 -7.464 5.676 1.00 84.88 112 ALA A C 1
ATOM 940 O O . ALA A 1 112 ? 4.594 -8.529 6.253 1.00 84.88 112 ALA A O 1
ATOM 941 N N . PHE A 1 113 ? 4.059 -6.379 5.904 1.00 84.00 113 PHE A N 1
ATOM 942 C CA . PHE A 1 113 ? 2.953 -6.358 6.873 1.00 84.00 113 PHE A CA 1
ATOM 943 C C . PHE A 1 113 ? 1.937 -7.475 6.611 1.00 84.00 113 PHE A C 1
ATOM 945 O O . PHE A 1 113 ? 1.458 -8.128 7.538 1.00 84.00 113 PHE A O 1
ATOM 952 N N . SER A 1 114 ? 1.649 -7.780 5.343 1.00 84.62 114 SER A N 1
ATOM 953 C CA . SER A 1 114 ? 0.723 -8.866 5.021 1.00 84.62 114 SER A CA 1
ATOM 954 C C . SER A 1 114 ? 1.210 -10.258 5.427 1.00 84.62 114 SER A C 1
ATOM 956 O O . SER A 1 114 ? 0.390 -11.125 5.733 1.00 84.62 114 SER A O 1
ATOM 958 N N . LYS A 1 115 ? 2.531 -10.481 5.476 1.00 81.75 115 LYS A N 1
ATOM 959 C CA . LYS A 1 115 ? 3.126 -11.728 5.985 1.00 81.75 115 LYS A CA 1
ATOM 960 C C . LYS A 1 115 ? 3.016 -11.856 7.507 1.00 81.75 115 LYS A C 1
ATOM 962 O O . LYS A 1 115 ? 3.255 -12.944 8.023 1.00 81.75 115 LYS A O 1
ATOM 967 N N . LEU A 1 116 ? 2.606 -10.784 8.188 1.00 75.12 116 LEU A N 1
ATOM 968 C CA . LEU A 1 116 ? 2.265 -10.745 9.614 1.00 75.12 116 LEU A CA 1
ATOM 969 C C . LEU A 1 116 ? 0.757 -10.932 9.856 1.00 75.12 116 LEU A C 1
ATOM 971 O O . LEU A 1 116 ? 0.278 -10.764 10.972 1.00 75.12 116 LEU A O 1
ATOM 975 N N . GLY A 1 117 ? -0.019 -11.234 8.809 1.00 77.19 117 GLY A N 1
ATOM 976 C CA . GLY A 1 117 ? -1.476 -11.396 8.885 1.00 77.19 117 GLY A CA 1
ATOM 977 C C . GLY A 1 117 ? -2.273 -10.088 8.803 1.00 77.19 117 GLY A C 1
ATOM 978 O O . GLY A 1 117 ? -3.509 -10.125 8.733 1.00 77.19 117 GLY A O 1
ATOM 979 N N . ILE A 1 118 ? -1.587 -8.944 8.735 1.00 83.12 118 ILE A N 1
ATOM 980 C CA . ILE A 1 118 ? -2.191 -7.609 8.711 1.00 83.12 118 ILE A CA 1
ATOM 981 C C . ILE A 1 118 ? -2.763 -7.310 7.324 1.00 83.12 118 ILE A C 1
ATOM 983 O O . ILE A 1 118 ? -2.156 -7.601 6.290 1.00 83.12 118 ILE A O 1
ATOM 987 N N . CYS A 1 119 ? -3.959 -6.721 7.288 1.00 88.69 119 CYS A N 1
ATOM 988 C CA . CYS A 1 119 ? -4.533 -6.228 6.043 1.00 88.69 119 CYS A CA 1
ATOM 989 C C . CYS A 1 119 ? -3.852 -4.911 5.672 1.00 88.69 119 CYS A C 1
ATOM 991 O O . CYS A 1 119 ? -4.250 -3.854 6.150 1.00 88.69 119 CYS A O 1
ATOM 993 N N . CYS A 1 120 ? -2.805 -4.996 4.853 1.00 91.12 120 CYS A N 1
ATOM 994 C CA . CYS A 1 120 ? -2.027 -3.840 4.436 1.00 91.12 120 CYS A CA 1
ATOM 995 C C . CYS A 1 120 ? -2.090 -3.634 2.919 1.00 91.12 120 CYS A C 1
ATOM 997 O O . CYS A 1 120 ? -1.976 -4.603 2.159 1.00 91.12 120 CYS A O 1
ATOM 999 N N . VAL A 1 121 ? -2.288 -2.382 2.509 1.00 95.00 121 VAL A N 1
ATOM 1000 C CA . VAL A 1 121 ? -2.367 -1.921 1.117 1.00 95.00 121 VAL A CA 1
ATOM 1001 C C . VAL A 1 121 ? -1.417 -0.739 0.909 1.00 95.00 121 VAL A C 1
ATOM 1003 O O . VAL A 1 121 ? -0.979 -0.105 1.867 1.00 95.00 121 VAL A O 1
ATOM 1006 N N . SER A 1 122 ? -1.102 -0.439 -0.345 1.00 95.06 122 SER A N 1
ATOM 1007 C CA . SER A 1 122 ? -0.338 0.750 -0.733 1.00 95.06 122 SER A CA 1
ATOM 1008 C C . SER A 1 122 ? -0.842 1.269 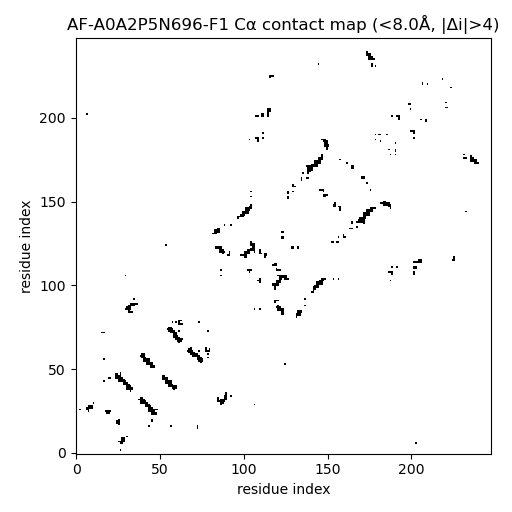-2.082 1.00 95.06 122 SER A C 1
ATOM 1010 O O . SER A 1 122 ? -1.397 0.478 -2.858 1.00 95.06 122 SER A O 1
ATOM 1012 N N . PRO A 1 123 ? -0.655 2.558 -2.406 1.00 92.69 123 PRO A N 1
ATOM 1013 C CA . PRO A 1 123 ? -0.832 3.020 -3.775 1.00 92.69 123 PRO A CA 1
ATOM 1014 C C . PRO A 1 123 ? 0.248 2.435 -4.694 1.00 92.69 123 PRO A C 1
ATOM 1016 O O . PRO A 1 123 ? 1.274 1.908 -4.246 1.00 92.69 123 PRO A O 1
ATOM 1019 N N . VAL A 1 124 ? 0.013 2.541 -6.001 1.00 84.19 124 VAL A N 1
ATOM 1020 C CA . VAL A 1 124 ? 1.019 2.214 -7.018 1.00 84.19 124 VAL A CA 1
ATOM 1021 C C . VAL A 1 124 ? 2.216 3.138 -6.856 1.00 84.19 124 VAL A C 1
ATOM 1023 O O . VAL A 1 124 ? 2.022 4.334 -6.774 1.00 84.19 124 VAL A O 1
ATOM 1026 N N . TYR A 1 125 ? 3.451 2.624 -6.850 1.00 75.69 125 TYR A N 1
ATOM 1027 C CA . TYR A 1 125 ? 4.679 3.449 -6.822 1.00 75.69 125 TYR A CA 1
ATOM 1028 C C . TYR A 1 125 ? 4.865 4.395 -5.618 1.00 75.69 125 TYR A C 1
ATOM 1030 O O . TYR A 1 125 ? 5.858 5.119 -5.579 1.00 75.69 125 TYR A O 1
ATOM 1038 N N . GLY A 1 126 ? 3.991 4.354 -4.619 1.00 79.12 126 GLY A N 1
ATOM 1039 C CA . GLY A 1 126 ? 4.081 5.194 -3.430 1.00 79.12 126 GLY A CA 1
ATOM 1040 C C . GLY A 1 126 ? 3.667 6.639 -3.622 1.00 79.12 126 GLY A C 1
ATOM 1041 O O . GLY A 1 126 ? 2.664 6.902 -4.287 1.00 79.12 126 GLY A O 1
ATOM 1042 N N . PHE A 1 127 ? 4.376 7.554 -2.953 1.00 77.50 127 PHE A N 1
ATOM 1043 C CA . PHE A 1 127 ? 3.903 8.923 -2.720 1.00 77.50 127 PHE A CA 1
ATOM 1044 C C . PHE A 1 127 ? 3.507 9.665 -4.008 1.00 77.50 127 PHE A C 1
ATOM 1046 O O . PHE A 1 127 ? 2.473 10.324 -4.042 1.00 77.50 127 PHE A O 1
ATOM 1053 N N . ASP A 1 128 ? 4.252 9.455 -5.098 1.00 79.25 128 ASP A N 1
ATOM 1054 C CA . ASP A 1 128 ? 4.055 10.113 -6.399 1.00 79.25 128 ASP A CA 1
ATOM 1055 C C . ASP A 1 128 ? 2.689 9.840 -7.066 1.00 79.25 128 ASP A C 1
ATOM 1057 O O . ASP A 1 128 ? 2.363 10.462 -8.075 1.00 79.25 128 ASP A O 1
ATOM 1061 N N . PHE A 1 129 ? 1.908 8.874 -6.578 1.00 85.06 129 PHE A N 1
ATOM 1062 C CA . PHE A 1 129 ? 0.659 8.430 -7.213 1.00 85.06 129 PHE A CA 1
ATOM 1063 C C . PHE A 1 129 ? -0.515 8.371 -6.238 1.00 85.06 129 PHE A C 1
ATOM 1065 O O . PHE A 1 129 ? -1.548 7.758 -6.534 1.00 85.06 129 PHE A O 1
ATOM 1072 N N . VAL A 1 130 ? -0.396 9.016 -5.078 1.00 90.50 130 VAL A N 1
ATOM 1073 C CA . VAL A 1 130 ? -1.527 9.142 -4.152 1.00 90.50 130 VAL A CA 1
ATOM 1074 C C . VAL A 1 130 ? -2.707 9.826 -4.847 1.00 90.50 130 VAL A C 1
ATOM 1076 O O . VAL A 1 130 ? -3.851 9.390 -4.710 1.00 90.50 130 VAL A O 1
ATOM 1079 N N . GLU A 1 131 ? -2.428 10.826 -5.686 1.00 87.75 131 GLU A N 1
ATOM 1080 C CA . GLU A 1 131 ? -3.421 11.494 -6.526 1.00 87.75 131 GLU A CA 1
ATOM 1081 C C . GLU A 1 131 ? -4.142 10.531 -7.463 1.00 87.75 131 GLU A C 1
ATOM 1083 O O . GLU A 1 131 ? -5.370 10.550 -7.539 1.00 87.75 131 GLU A O 1
ATOM 1088 N N . ASP A 1 132 ? -3.393 9.678 -8.153 1.00 85.50 132 ASP A N 1
ATOM 1089 C CA . ASP A 1 132 ? -3.908 8.813 -9.208 1.00 85.50 132 ASP A CA 1
ATOM 1090 C C . ASP A 1 132 ? -4.497 7.503 -8.680 1.00 85.50 132 ASP A C 1
ATOM 1092 O O . ASP A 1 132 ? -5.022 6.718 -9.462 1.00 85.50 132 ASP A O 1
ATOM 1096 N N . THR A 1 133 ? -4.450 7.250 -7.375 1.00 90.81 133 THR A N 1
ATOM 1097 C CA . THR A 1 133 ? -4.956 6.010 -6.776 1.00 90.81 133 THR A CA 1
ATOM 1098 C C . THR A 1 133 ? -6.477 6.044 -6.579 1.00 90.81 133 THR A C 1
ATOM 1100 O O . THR A 1 133 ? -7.068 7.067 -6.230 1.00 90.81 133 THR A O 1
ATOM 1103 N N . ASP A 1 134 ? -7.129 4.908 -6.823 1.00 91.56 134 ASP A N 1
ATOM 1104 C CA . ASP A 1 134 ? -8.532 4.665 -6.503 1.00 91.56 134 ASP A CA 1
ATOM 1105 C C . ASP A 1 134 ? -8.664 4.292 -5.025 1.00 91.56 134 ASP A C 1
ATOM 1107 O O . ASP A 1 134 ? -8.393 3.161 -4.615 1.00 91.56 134 ASP A O 1
ATOM 1111 N N . TRP A 1 135 ? -9.086 5.270 -4.229 1.00 94.50 135 TRP A N 1
ATOM 1112 C CA . TRP A 1 135 ? -9.287 5.116 -2.791 1.00 94.50 135 TRP A CA 1
ATOM 1113 C C . TRP A 1 135 ? -10.693 4.632 -2.429 1.00 94.50 135 TRP A C 1
ATOM 1115 O O . TRP A 1 135 ? -10.914 4.241 -1.285 1.00 94.50 135 TRP A O 1
ATOM 1125 N N . THR A 1 136 ? -11.634 4.606 -3.381 1.00 93.19 136 THR A N 1
ATOM 1126 C CA . THR A 1 136 ? -13.040 4.245 -3.123 1.00 93.19 136 THR A CA 1
ATOM 1127 C C . THR A 1 136 ? -13.251 2.897 -2.420 1.00 93.19 136 THR A C 1
ATOM 1129 O O . THR A 1 136 ? -14.201 2.805 -1.646 1.00 93.19 136 THR A O 1
ATOM 1132 N N . PRO A 1 137 ? -12.376 1.874 -2.554 1.00 92.25 137 PRO A N 1
ATOM 1133 C CA . PRO A 1 137 ? -12.511 0.632 -1.788 1.00 92.25 137 PRO A CA 1
ATOM 1134 C C . PRO A 1 137 ? -12.387 0.780 -0.263 1.00 92.25 137 PRO A C 1
ATOM 1136 O O . PRO A 1 137 ? -12.639 -0.187 0.453 1.00 92.25 137 PRO A O 1
ATOM 1139 N N . LEU A 1 138 ? -11.947 1.939 0.237 1.00 92.94 138 LEU A N 1
ATOM 1140 C CA . LEU A 1 138 ? -11.826 2.226 1.669 1.00 92.94 138 LEU A CA 1
ATOM 1141 C C . LEU A 1 138 ? -13.035 2.982 2.245 1.00 92.94 138 LEU A C 1
ATOM 1143 O O . LEU A 1 138 ? -13.113 3.147 3.464 1.00 92.94 138 LEU A O 1
ATOM 1147 N N . ASP A 1 139 ? -13.957 3.440 1.394 1.00 92.50 139 ASP A N 1
ATOM 1148 C CA . ASP A 1 139 ? -15.173 4.142 1.814 1.00 92.50 139 ASP A CA 1
ATOM 1149 C C . ASP A 1 139 ? -16.063 3.196 2.641 1.00 92.50 139 ASP A C 1
ATOM 1151 O O . ASP A 1 139 ? -16.271 2.033 2.287 1.00 92.50 139 ASP A O 1
ATOM 1155 N N . GLY A 1 140 ? -16.550 3.672 3.786 1.00 89.50 140 GLY A N 1
ATOM 1156 C CA . GLY A 1 140 ? -17.364 2.893 4.720 1.00 89.50 140 GLY A CA 1
ATOM 1157 C C . GLY A 1 140 ? -16.589 1.918 5.613 1.00 89.50 140 GLY A C 1
ATOM 1158 O O . GLY A 1 140 ? -17.203 1.238 6.441 1.00 89.50 140 GLY A O 1
ATOM 1159 N N . LEU A 1 141 ? -15.257 1.843 5.508 1.00 89.19 141 LEU A N 1
ATOM 1160 C CA . LEU A 1 141 ? -14.458 1.087 6.475 1.00 89.19 141 LEU A CA 1
ATOM 1161 C C . LEU A 1 141 ? -14.503 1.737 7.863 1.00 89.19 141 LEU A C 1
ATOM 1163 O O . LEU A 1 141 ? -14.663 2.942 8.014 1.00 89.19 141 LEU A O 1
ATOM 1167 N N . LYS A 1 142 ? -14.321 0.934 8.916 1.00 86.75 142 LYS A N 1
ATOM 1168 C CA . LYS A 1 142 ? -14.394 1.442 10.296 1.00 86.75 142 LYS A CA 1
ATOM 1169 C C . LYS A 1 142 ? -13.161 2.241 10.701 1.00 86.75 142 LYS A C 1
ATOM 1171 O O . LYS A 1 142 ? -13.296 3.330 11.249 1.00 86.75 142 LYS A O 1
ATOM 1176 N N . VAL A 1 143 ? -11.972 1.665 10.507 1.00 86.69 143 VAL A N 1
ATOM 1177 C CA . VAL A 1 143 ? -10.700 2.257 10.940 1.00 86.69 143 VAL A CA 1
ATOM 1178 C C . VAL A 1 143 ? -9.607 1.960 9.920 1.00 86.69 143 VAL A C 1
ATOM 1180 O O . VAL A 1 143 ? -9.393 0.801 9.553 1.00 86.69 143 VAL A O 1
ATOM 1183 N N . VAL A 1 144 ? -8.886 3.005 9.527 1.00 90.56 144 VAL A N 1
ATOM 1184 C CA . VAL A 1 144 ? -7.706 2.946 8.666 1.00 90.56 144 VAL A CA 1
ATOM 1185 C C . VAL A 1 144 ? -6.513 3.546 9.407 1.00 90.56 144 VAL A C 1
ATOM 1187 O O . VAL A 1 144 ? -6.605 4.606 10.019 1.00 90.56 144 VAL A O 1
ATOM 1190 N N . TYR A 1 145 ? -5.391 2.844 9.340 1.00 91.12 145 TYR A N 1
ATOM 1191 C CA . TYR A 1 145 ? -4.123 3.204 9.952 1.00 91.12 145 TYR A CA 1
ATOM 1192 C C . TYR A 1 145 ? -3.144 3.653 8.883 1.00 91.12 145 TYR A C 1
ATOM 1194 O O . TYR A 1 145 ? -2.951 2.943 7.898 1.00 91.12 145 TYR A O 1
ATOM 1202 N N . LEU A 1 146 ? -2.517 4.802 9.085 1.00 91.56 146 LEU A N 1
ATOM 1203 C CA . LEU A 1 146 ? -1.555 5.387 8.166 1.00 91.56 146 LEU A CA 1
ATOM 1204 C C . LEU A 1 146 ? -0.159 5.280 8.792 1.00 91.56 146 LEU A C 1
ATOM 1206 O O . LEU A 1 146 ? 0.055 5.780 9.895 1.00 91.56 146 LEU A O 1
ATOM 1210 N N . ILE A 1 147 ? 0.760 4.596 8.106 1.00 90.56 147 ILE A N 1
ATOM 1211 C CA . ILE A 1 147 ? 2.160 4.415 8.515 1.00 90.56 147 ILE A CA 1
ATOM 1212 C C . ILE A 1 147 ? 3.054 4.833 7.338 1.00 90.56 147 ILE A C 1
ATOM 1214 O O . ILE A 1 147 ? 2.851 4.359 6.219 1.00 90.56 147 ILE A O 1
ATOM 1218 N N . ALA A 1 148 ? 4.063 5.664 7.584 1.00 89.75 148 ALA A N 1
ATOM 1219 C CA . ALA A 1 148 ? 5.003 6.147 6.569 1.00 89.75 148 ALA A CA 1
ATOM 1220 C C . ALA A 1 148 ? 6.445 6.178 7.103 1.00 89.75 148 ALA A C 1
ATOM 1222 O O . ALA A 1 148 ? 6.676 5.865 8.274 1.00 89.75 148 ALA A O 1
ATOM 1223 N N . SER A 1 149 ? 7.404 6.509 6.240 1.00 88.44 149 SER A N 1
ATOM 1224 C CA . SER A 1 149 ? 8.780 6.833 6.611 1.00 88.44 149 SER A CA 1
ATOM 1225 C C . SER A 1 149 ? 8.836 8.024 7.563 1.00 88.44 149 SER A C 1
ATOM 1227 O O . SER A 1 149 ? 8.002 8.931 7.510 1.00 88.44 149 SER A O 1
ATOM 1229 N N . ASN A 1 150 ? 9.854 8.040 8.426 1.00 83.69 150 ASN A N 1
ATOM 1230 C CA . ASN A 1 150 ? 10.126 9.172 9.315 1.00 83.69 150 ASN A CA 1
ATOM 1231 C C . ASN A 1 150 ? 10.926 10.260 8.580 1.00 83.69 150 ASN A C 1
ATOM 1233 O O . ASN A 1 150 ? 12.062 10.575 8.933 1.00 83.69 150 ASN A O 1
ATOM 1237 N N . ASP A 1 151 ? 10.371 10.771 7.484 1.00 86.88 151 ASP A N 1
ATOM 1238 C CA . ASP A 1 151 ? 10.943 11.875 6.721 1.00 86.88 151 ASP A CA 1
ATOM 1239 C C . ASP A 1 151 ? 9.850 12.792 6.147 1.00 86.88 151 ASP A C 1
ATOM 1241 O O . ASP A 1 151 ? 8.648 12.545 6.270 1.00 86.88 151 ASP A O 1
ATOM 1245 N N . GLU A 1 152 ? 10.269 13.895 5.525 1.00 88.38 152 GLU A N 1
ATOM 1246 C CA . GLU A 1 152 ? 9.355 14.888 4.947 1.00 88.38 152 GLU A CA 1
ATOM 1247 C C . GLU A 1 152 ? 8.418 14.270 3.894 1.00 88.38 152 GLU A C 1
ATOM 1249 O O . GLU A 1 152 ? 7.239 14.616 3.825 1.00 88.38 152 GLU A O 1
ATOM 1254 N N . LYS A 1 153 ? 8.912 13.307 3.106 1.00 88.88 153 LYS A N 1
ATOM 1255 C CA . LYS A 1 153 ? 8.112 12.629 2.077 1.00 88.88 153 LYS A CA 1
ATOM 1256 C C . LYS A 1 153 ? 7.049 11.730 2.688 1.00 88.88 153 LYS A C 1
ATOM 1258 O O . LYS A 1 153 ? 5.920 11.731 2.199 1.00 88.88 153 LYS A O 1
ATOM 1263 N N . GLY A 1 154 ? 7.391 11.015 3.755 1.00 88.94 154 GLY A N 1
ATOM 1264 C CA . GLY A 1 154 ? 6.445 10.222 4.524 1.00 88.94 154 GLY A CA 1
ATOM 1265 C C . GLY A 1 154 ? 5.330 11.093 5.097 1.00 88.94 154 GLY A C 1
ATOM 1266 O O . GLY A 1 15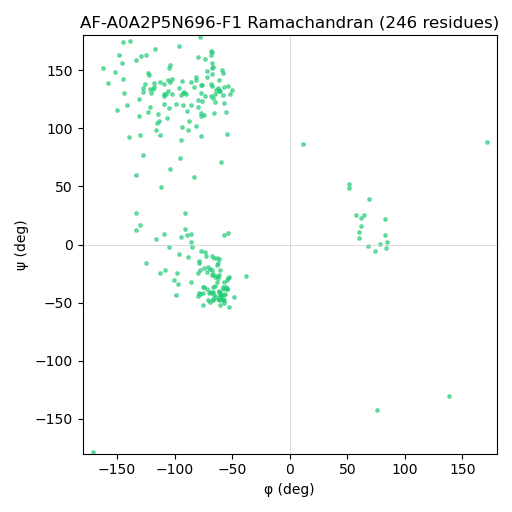4 ? 4.154 10.762 4.960 1.00 88.94 154 GLY A O 1
ATOM 1267 N N . MET A 1 155 ? 5.664 12.269 5.634 1.00 87.94 155 MET A N 1
ATOM 1268 C CA . MET A 1 155 ? 4.661 13.216 6.136 1.00 87.94 155 MET A CA 1
ATOM 1269 C C . MET A 1 155 ? 3.737 13.747 5.037 1.00 87.94 155 MET A C 1
ATOM 1271 O O . MET A 1 155 ? 2.517 13.7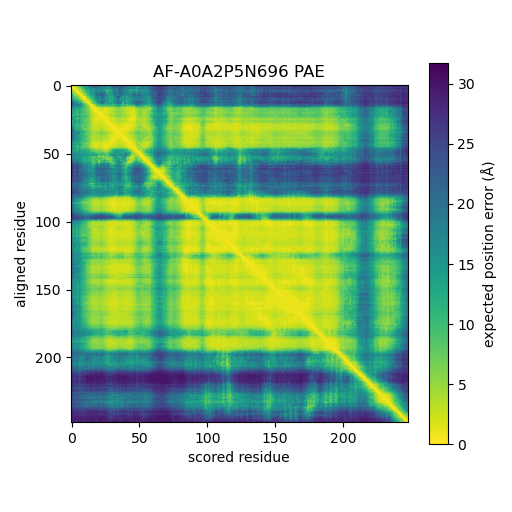42 5.218 1.00 87.94 155 MET A O 1
ATOM 1275 N N . VAL A 1 156 ? 4.286 14.140 3.883 1.00 91.50 156 VAL A N 1
ATOM 1276 C CA . VAL A 1 156 ? 3.487 14.560 2.718 1.00 91.50 156 VAL A CA 1
ATOM 1277 C C . VAL A 1 156 ? 2.563 13.430 2.264 1.00 91.50 156 VAL A C 1
ATOM 1279 O O . VAL A 1 156 ? 1.372 13.654 2.062 1.00 91.50 156 VAL A O 1
ATOM 1282 N N . PHE A 1 157 ? 3.065 12.194 2.193 1.00 93.00 157 PHE A N 1
ATOM 1283 C CA . PHE A 1 157 ? 2.253 11.023 1.870 1.00 93.00 157 PHE A CA 1
ATOM 1284 C C . PHE A 1 157 ? 1.071 10.847 2.834 1.00 93.00 157 PHE A C 1
ATOM 1286 O O . PHE A 1 157 ? -0.061 10.651 2.387 1.00 93.00 157 PHE A O 1
ATOM 1293 N N . ILE A 1 158 ? 1.311 10.930 4.148 1.00 92.31 158 ILE A N 1
ATOM 1294 C CA . ILE A 1 158 ? 0.256 10.811 5.164 1.00 92.31 158 ILE A CA 1
ATOM 1295 C C . ILE A 1 158 ? -0.798 11.902 4.971 1.00 92.31 158 ILE A C 1
ATOM 1297 O O . ILE A 1 158 ? -1.987 11.586 4.950 1.00 92.31 158 ILE A O 1
ATOM 1301 N N . GLN A 1 159 ? -0.381 13.158 4.788 1.00 92.88 159 GLN A N 1
ATOM 1302 C CA . GLN A 1 159 ? -1.285 14.293 4.566 1.00 92.88 159 GLN A CA 1
ATOM 1303 C C . GLN A 1 159 ? -2.128 14.114 3.298 1.00 92.88 159 GLN A C 1
ATOM 1305 O O . GLN A 1 159 ? -3.345 14.329 3.311 1.00 92.88 159 GLN A O 1
ATOM 1310 N N . ASP A 1 160 ? -1.502 13.665 2.213 1.00 94.44 160 ASP A N 1
ATOM 1311 C CA . ASP A 1 160 ? -2.160 13.441 0.932 1.00 94.44 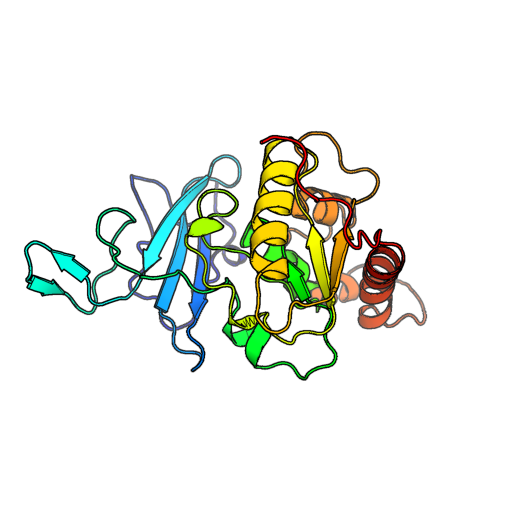160 ASP A CA 1
ATOM 1312 C C . ASP A 1 160 ? -3.198 12.319 0.997 1.00 94.44 160 ASP A C 1
ATOM 1314 O O . ASP A 1 160 ? -4.304 12.457 0.456 1.00 94.44 160 ASP A O 1
ATOM 1318 N N . VAL A 1 161 ? -2.866 11.204 1.653 1.00 95.38 161 VAL A N 1
ATOM 1319 C CA . VAL A 1 161 ? -3.808 10.099 1.865 1.00 95.38 161 VAL A CA 1
ATOM 1320 C C . VAL A 1 161 ? -4.927 10.551 2.796 1.00 95.38 161 VAL A C 1
ATOM 1322 O O . VAL A 1 161 ? -6.098 10.376 2.459 1.00 95.38 161 VAL A O 1
ATOM 1325 N N . TYR A 1 162 ? -4.594 11.187 3.921 1.00 94.44 162 TYR A N 1
ATOM 1326 C CA . TYR A 1 162 ? -5.563 11.690 4.895 1.00 94.44 162 TYR A CA 1
ATOM 1327 C C . TYR A 1 162 ? -6.612 12.578 4.222 1.00 94.44 162 TYR A C 1
ATOM 1329 O O . TYR A 1 162 ? -7.803 12.273 4.276 1.00 94.44 162 TYR A O 1
ATOM 1337 N N . THR A 1 163 ? -6.165 13.598 3.484 1.00 94.00 163 THR A N 1
ATOM 1338 C CA . THR A 1 163 ? -7.027 14.555 2.771 1.00 94.00 163 THR A CA 1
ATOM 1339 C C . THR A 1 163 ? -8.001 13.865 1.815 1.00 94.00 163 THR A C 1
ATOM 1341 O O . THR A 1 163 ? -9.147 14.291 1.661 1.00 94.00 163 THR A O 1
ATOM 1344 N N . ARG A 1 164 ? -7.575 12.779 1.164 1.00 94.44 164 ARG A N 1
ATOM 1345 C CA . ARG A 1 164 ? -8.418 12.018 0.230 1.00 94.44 164 ARG A CA 1
ATOM 1346 C C . ARG A 1 164 ? -9.451 11.167 0.950 1.00 94.44 164 ARG A C 1
ATOM 1348 O O . ARG A 1 164 ? -10.594 11.112 0.504 1.00 94.44 164 ARG A O 1
ATOM 1355 N N . LEU A 1 165 ? -9.061 10.523 2.047 1.00 95.50 165 LEU A N 1
ATOM 1356 C CA . LEU A 1 165 ? -9.951 9.641 2.797 1.00 95.50 165 LEU A CA 1
ATOM 1357 C C . LEU A 1 165 ? -11.023 10.421 3.565 1.00 95.50 165 LEU A C 1
ATOM 1359 O O . LEU A 1 165 ? -12.173 9.994 3.566 1.00 95.50 165 LEU A O 1
ATOM 1363 N N . ILE A 1 166 ? -10.703 11.585 4.145 1.00 95.00 166 ILE A N 1
ATOM 1364 C CA . ILE A 1 166 ? -11.702 12.394 4.872 1.00 95.00 166 ILE A CA 1
ATOM 1365 C C . ILE A 1 166 ? -12.785 12.989 3.959 1.00 95.00 166 ILE A C 1
ATOM 1367 O O . ILE A 1 166 ? -13.873 13.309 4.424 1.00 95.00 166 ILE A O 1
ATOM 1371 N N . ARG A 1 167 ? -12.504 13.127 2.655 1.00 95.00 167 ARG A N 1
ATOM 1372 C CA . ARG A 1 167 ? -13.432 13.673 1.646 1.00 95.00 167 ARG A CA 1
ATOM 1373 C C . ARG A 1 167 ? -14.378 12.621 1.053 1.00 95.00 167 ARG A C 1
ATOM 1375 O O . ARG A 1 167 ? -15.136 12.933 0.135 1.00 95.00 167 ARG A O 1
ATOM 1382 N N . MET A 1 168 ? -14.311 11.376 1.524 1.00 94.94 168 MET A N 1
ATOM 1383 C CA . MET A 1 168 ? -15.205 10.300 1.089 1.00 94.94 168 MET A CA 1
ATOM 1384 C C . MET A 1 168 ? -16.641 10.520 1.562 1.00 94.94 168 MET A C 1
ATOM 1386 O O . MET A 1 168 ? -16.905 11.338 2.439 1.00 94.94 168 MET A O 1
ATOM 1390 N N . GLN A 1 169 ? -17.580 9.762 0.991 1.00 96.06 169 GLN A N 1
ATOM 1391 C CA . GLN A 1 169 ? -18.977 9.846 1.403 1.00 96.06 169 GLN A CA 1
ATOM 1392 C C . GLN A 1 169 ? -19.169 9.323 2.834 1.00 96.06 169 GLN A C 1
ATOM 1394 O O . GLN A 1 169 ? -19.906 9.929 3.609 1.00 96.06 169 GLN A O 1
ATOM 1399 N N . ASN A 1 170 ? -18.502 8.221 3.186 1.00 93.56 170 ASN A N 1
ATOM 1400 C CA . ASN A 1 170 ? -18.487 7.643 4.528 1.00 93.56 170 ASN A CA 1
ATOM 1401 C C . ASN A 1 170 ? -17.020 7.448 4.956 1.00 93.56 170 ASN A C 1
ATOM 1403 O O . ASN A 1 170 ? -16.491 6.333 4.891 1.00 93.56 170 ASN A O 1
ATOM 1407 N N . PRO A 1 171 ? -16.327 8.531 5.354 1.00 93.56 171 PRO A N 1
ATOM 1408 C CA . PRO A 1 171 ? -14.900 8.471 5.635 1.00 93.56 171 PRO A CA 1
ATOM 1409 C C . PRO A 1 171 ? -14.612 7.514 6.805 1.00 93.56 171 PRO A C 1
ATOM 1411 O O . PRO A 1 171 ? -15.301 7.572 7.831 1.00 93.56 171 PRO A O 1
ATOM 1414 N N . PRO A 1 172 ? -13.600 6.632 6.690 1.00 90.56 172 PRO A N 1
ATOM 1415 C CA . PRO A 1 172 ? -13.191 5.792 7.805 1.00 90.56 172 PRO A CA 1
ATOM 1416 C C . PRO A 1 172 ? -12.563 6.634 8.916 1.00 90.56 172 PRO A C 1
ATOM 1418 O O . PRO A 1 172 ? -11.980 7.689 8.662 1.00 90.56 172 PRO A O 1
ATOM 1421 N N . LYS A 1 173 ? -12.578 6.132 10.156 1.00 89.19 173 LYS A N 1
ATOM 1422 C CA . LYS A 1 173 ? -11.756 6.734 11.211 1.00 89.19 173 LYS A CA 1
ATOM 1423 C C . LYS A 1 173 ? -10.282 6.551 10.861 1.00 89.19 173 LYS A C 1
ATOM 1425 O O . LYS A 1 173 ? -9.822 5.417 10.722 1.00 89.19 173 LYS A O 1
ATOM 1430 N N . LEU A 1 174 ? -9.545 7.649 10.769 1.00 87.75 174 LEU A N 1
ATOM 1431 C CA . LEU A 1 174 ? -8.120 7.626 10.468 1.00 87.75 174 LEU A CA 1
ATOM 1432 C C . LEU A 1 174 ? -7.300 7.627 11.760 1.00 87.75 174 LEU A C 1
ATOM 1434 O O . LEU A 1 174 ? -7.656 8.275 12.744 1.00 87.75 174 LEU A O 1
ATOM 1438 N N . LYS A 1 175 ? -6.214 6.860 11.763 1.00 86.50 175 LYS A N 1
ATOM 1439 C CA . LYS A 1 175 ? -5.209 6.836 12.826 1.00 86.50 175 LYS A CA 1
ATOM 1440 C C . LYS A 1 175 ? -3.832 6.950 12.200 1.00 86.50 175 LYS A C 1
ATOM 1442 O O . LYS A 1 175 ? -3.496 6.143 11.336 1.00 86.50 175 LYS A O 1
ATOM 1447 N N . ILE A 1 176 ? -3.048 7.922 12.641 1.00 85.44 176 ILE A N 1
ATOM 1448 C CA . ILE A 1 176 ? -1.657 8.062 12.210 1.00 85.44 176 ILE A CA 1
ATOM 1449 C C . ILE A 1 176 ? -0.806 7.304 13.221 1.00 85.44 176 ILE A C 1
ATOM 1451 O O . ILE A 1 176 ? -1.004 7.409 14.429 1.00 85.44 176 ILE A O 1
ATOM 1455 N N . VAL A 1 177 ? 0.089 6.466 12.718 1.00 84.38 177 VAL A N 1
ATOM 1456 C CA . VAL A 1 177 ? 0.912 5.586 13.539 1.00 84.38 177 VAL A CA 1
ATOM 1457 C C . VAL A 1 177 ? 2.358 6.023 13.384 1.00 84.38 177 VAL A C 1
ATOM 1459 O O . VAL A 1 177 ? 2.963 5.836 12.327 1.00 84.38 177 VAL A O 1
ATOM 1462 N N . THR A 1 178 ? 2.922 6.542 14.465 1.00 80.25 178 THR A N 1
ATOM 1463 C CA . THR A 1 178 ? 4.361 6.764 14.575 1.00 80.25 178 THR A CA 1
ATOM 1464 C C . THR A 1 178 ? 5.007 5.473 15.060 1.00 80.25 178 THR A C 1
ATOM 1466 O O . THR A 1 178 ? 4.666 4.968 16.131 1.00 80.25 178 THR A O 1
ATOM 1469 N N . LEU A 1 179 ? 5.915 4.905 14.266 1.00 80.69 179 LEU A N 1
ATOM 1470 C CA . LEU A 1 179 ? 6.665 3.723 14.684 1.00 80.69 179 LEU A CA 1
ATOM 1471 C C . LEU A 1 179 ? 7.768 4.145 15.671 1.00 80.69 179 LEU A C 1
ATOM 1473 O O . LEU A 1 179 ? 8.511 5.083 15.377 1.00 80.69 179 LEU A O 1
ATOM 1477 N N . PRO A 1 180 ? 7.891 3.486 16.837 1.00 74.50 180 PRO A N 1
ATOM 1478 C CA . PRO A 1 180 ? 8.914 3.821 17.818 1.00 74.50 180 PRO A CA 1
ATOM 1479 C C . PRO A 1 180 ? 10.298 3.476 17.275 1.00 74.50 180 PRO A C 1
ATOM 1481 O O . PRO A 1 180 ? 10.454 2.489 16.555 1.00 74.50 180 PRO A O 1
ATOM 1484 N N . ASP A 1 181 ? 11.299 4.271 17.649 1.00 77.06 181 ASP A N 1
ATOM 1485 C CA . ASP A 1 181 ? 12.703 4.054 17.278 1.00 77.06 181 ASP A CA 1
ATOM 1486 C C . ASP A 1 181 ? 12.947 3.991 15.754 1.00 77.06 181 ASP A C 1
ATOM 1488 O O . ASP A 1 181 ? 13.905 3.370 15.287 1.00 77.06 181 ASP A O 1
ATOM 1492 N N . LEU A 1 182 ? 12.070 4.630 14.968 1.00 76.81 182 LEU A N 1
ATOM 1493 C CA . LEU A 1 182 ? 12.249 4.803 13.531 1.00 76.81 182 LEU A CA 1
ATOM 1494 C C . LEU A 1 182 ? 13.277 5.916 13.294 1.00 76.81 182 LEU A C 1
ATOM 1496 O O . LEU A 1 182 ? 13.005 7.085 13.581 1.00 76.81 182 LEU A O 1
ATOM 1500 N N . ASN A 1 183 ? 14.467 5.564 12.804 1.00 79.31 183 ASN A N 1
ATOM 1501 C CA . ASN A 1 183 ? 15.489 6.562 12.499 1.00 79.31 183 ASN A CA 1
ATOM 1502 C C . ASN A 1 183 ? 15.050 7.423 11.310 1.00 79.31 183 ASN A C 1
ATOM 1504 O O . ASN A 1 183 ? 14.205 7.016 10.509 1.00 79.31 183 ASN A O 1
ATOM 1508 N N . ASP A 1 184 ? 15.696 8.577 11.148 1.00 76.06 184 ASP A N 1
ATOM 1509 C CA . ASP A 1 184 ? 15.567 9.382 9.937 1.00 76.06 184 ASP A CA 1
ATOM 1510 C C . ASP A 1 184 ? 15.792 8.501 8.698 1.00 76.06 184 ASP A C 1
ATOM 1512 O O . ASP A 1 184 ? 16.768 7.743 8.630 1.00 76.06 184 ASP A O 1
ATOM 1516 N N . TYR A 1 185 ? 14.897 8.629 7.717 1.00 75.56 185 TYR A N 1
ATOM 1517 C CA . TYR A 1 185 ? 14.896 7.887 6.447 1.00 75.56 185 TYR A CA 1
ATOM 1518 C C . TYR A 1 185 ? 14.608 6.382 6.528 1.00 75.56 185 TYR A C 1
ATOM 1520 O O . TYR A 1 185 ? 14.569 5.743 5.474 1.00 75.56 185 TYR A O 1
ATOM 1528 N N . ASP A 1 186 ? 14.395 5.805 7.715 1.00 81.12 186 ASP A N 1
ATOM 1529 C CA . ASP A 1 186 ? 13.883 4.438 7.790 1.00 81.12 186 ASP A CA 1
ATOM 1530 C C . ASP A 1 186 ? 12.438 4.406 7.284 1.00 81.12 186 ASP A C 1
ATOM 1532 O O . ASP A 1 186 ? 11.606 5.254 7.635 1.00 81.12 186 ASP A O 1
ATOM 1536 N N . ASP A 1 187 ? 12.123 3.376 6.505 1.00 84.06 187 ASP A N 1
ATOM 1537 C CA . ASP A 1 187 ? 10.753 3.087 6.109 1.00 84.06 187 ASP A CA 1
ATOM 1538 C C . ASP A 1 187 ? 10.105 2.029 7.039 1.00 84.06 187 ASP A C 1
ATOM 1540 O O . ASP A 1 187 ? 10.766 1.392 7.874 1.00 84.06 187 ASP A O 1
ATOM 1544 N N . PRO A 1 188 ? 8.785 1.792 6.923 1.00 85.25 188 PRO A N 1
ATOM 1545 C CA . PRO A 1 188 ? 8.102 0.803 7.758 1.00 85.25 188 PRO A CA 1
ATOM 1546 C C . PRO A 1 188 ? 8.626 -0.631 7.598 1.00 85.25 188 PRO A C 1
ATOM 1548 O O . PRO A 1 188 ? 8.415 -1.472 8.474 1.00 85.25 188 PRO A O 1
ATOM 1551 N N . LEU A 1 189 ? 9.281 -0.949 6.479 1.00 85.50 189 LEU A N 1
ATOM 1552 C CA . LEU A 1 189 ? 9.924 -2.239 6.294 1.00 85.50 189 LEU A CA 1
ATOM 1553 C C . LEU A 1 189 ? 11.253 -2.308 7.046 1.00 85.50 189 LEU A C 1
ATOM 1555 O O . LEU A 1 189 ? 11.513 -3.340 7.662 1.00 85.50 189 LEU A O 1
ATOM 1559 N N . ASP A 1 190 ? 12.071 -1.259 7.011 1.00 84.00 190 ASP A N 1
ATOM 1560 C CA . ASP A 1 190 ? 13.332 -1.206 7.756 1.00 84.00 190 ASP A CA 1
ATOM 1561 C C . ASP A 1 190 ? 13.074 -1.409 9.252 1.00 84.00 190 ASP A C 1
ATOM 1563 O O . ASP A 1 190 ? 13.733 -2.223 9.904 1.00 84.00 190 ASP A O 1
ATOM 1567 N N . TRP A 1 191 ? 12.033 -0.761 9.780 1.00 84.19 191 TRP A N 1
ATOM 1568 C CA . TRP A 1 191 ? 11.566 -0.962 11.152 1.00 84.19 191 TRP A CA 1
ATOM 1569 C C . TRP A 1 191 ? 11.179 -2.411 11.448 1.00 84.19 191 TRP A C 1
ATOM 1571 O O . TRP A 1 191 ? 11.610 -3.007 12.441 1.00 84.19 191 TRP A O 1
ATOM 1581 N N . LEU A 1 192 ? 10.394 -3.015 10.553 1.00 79.81 192 LEU A N 1
ATOM 1582 C CA . LEU A 1 192 ? 10.004 -4.414 10.663 1.00 79.81 192 LEU A CA 1
ATOM 1583 C C . LEU A 1 192 ? 11.226 -5.341 10.645 1.00 79.81 192 LEU A C 1
ATOM 1585 O O . LEU A 1 192 ? 11.297 -6.275 11.437 1.00 79.81 192 LEU A O 1
ATOM 1589 N N . GLN A 1 193 ? 12.211 -5.088 9.786 1.00 79.00 193 GLN A N 1
ATOM 1590 C CA . GLN A 1 193 ? 13.430 -5.895 9.713 1.00 79.00 193 GLN A CA 1
ATOM 1591 C C . GLN A 1 193 ? 14.280 -5.766 10.981 1.00 79.00 193 GLN A C 1
ATOM 1593 O O . GLN A 1 193 ? 14.772 -6.774 11.490 1.00 79.00 193 GLN A O 1
ATOM 1598 N N . LYS A 1 194 ? 14.399 -4.556 11.541 1.00 78.88 194 LYS A N 1
ATOM 1599 C CA . LYS A 1 194 ? 15.064 -4.316 12.834 1.00 78.88 194 LYS A CA 1
ATOM 1600 C C . LYS A 1 194 ? 14.355 -5.006 13.996 1.00 78.88 194 LYS A C 1
ATOM 1602 O O . LYS A 1 194 ? 15.022 -5.459 14.920 1.00 78.88 194 LYS A O 1
ATOM 1607 N N . SER A 1 195 ? 13.033 -5.139 13.919 1.00 73.19 195 SER A N 1
ATOM 1608 C CA . SER A 1 195 ? 12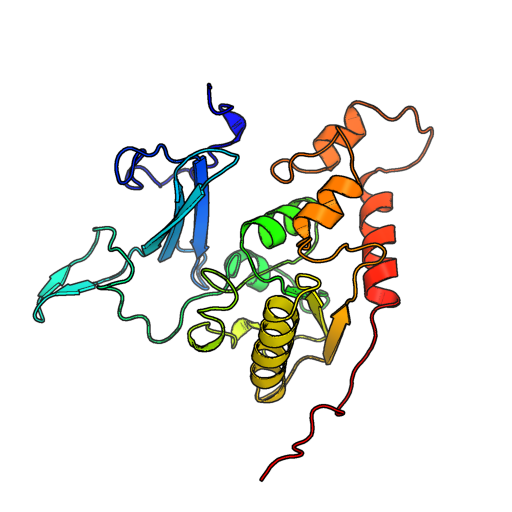.225 -5.858 14.912 1.00 73.19 195 SER A CA 1
ATOM 1609 C C . SER A 1 195 ? 12.425 -7.383 14.862 1.00 73.19 195 SER A C 1
ATOM 1611 O O . SER A 1 195 ? 12.136 -8.071 15.840 1.00 73.19 195 SER A O 1
ATOM 1613 N N . PHE A 1 196 ? 12.950 -7.925 13.753 1.00 70.25 196 PHE A N 1
ATOM 1614 C CA . PHE A 1 196 ? 13.199 -9.362 13.553 1.00 70.25 196 PHE A CA 1
ATOM 1615 C C . PHE A 1 196 ? 14.600 -9.637 12.960 1.00 70.25 196 PHE A C 1
ATOM 1617 O O . PHE A 1 196 ? 14.716 -10.230 11.877 1.00 70.25 196 PHE A O 1
ATOM 1624 N N . PRO A 1 197 ? 15.686 -9.232 13.646 1.00 62.84 197 PRO A N 1
ATOM 1625 C CA . PRO A 1 197 ? 17.029 -9.260 13.079 1.00 62.84 197 PRO A CA 1
ATOM 1626 C C . PRO A 1 197 ? 17.489 -10.698 12.804 1.00 62.84 197 PRO A C 1
ATOM 1628 O O . PRO A 1 197 ? 17.401 -11.573 13.663 1.00 62.84 197 PRO A O 1
ATOM 1631 N N . GLY A 1 198 ? 17.975 -10.950 11.585 1.00 56.75 198 GLY A N 1
ATOM 1632 C CA . GLY A 1 198 ? 18.517 -12.251 11.162 1.00 56.75 198 GLY A CA 1
ATOM 1633 C C . GLY A 1 198 ? 17.481 -13.353 10.903 1.00 56.75 198 GLY A C 1
ATOM 1634 O O . GLY A 1 198 ? 17.851 -14.421 10.423 1.00 56.75 198 GLY A O 1
ATOM 1635 N N . LEU A 1 199 ? 16.197 -13.098 11.175 1.00 52.19 199 LEU A N 1
ATOM 1636 C CA . LEU A 1 199 ? 15.128 -14.090 11.051 1.00 52.19 199 LEU A CA 1
ATOM 1637 C C . LEU A 1 199 ? 14.196 -13.824 9.869 1.00 52.19 199 LEU A C 1
ATOM 1639 O O . LEU A 1 199 ? 13.538 -14.753 9.417 1.00 52.19 199 LEU A O 1
ATOM 1643 N N . TRP A 1 200 ? 14.104 -12.595 9.349 1.00 58.69 200 TRP A N 1
ATOM 1644 C CA . TRP A 1 200 ? 13.083 -12.284 8.349 1.00 58.69 200 TRP A CA 1
ATOM 1645 C C . TRP A 1 200 ? 13.483 -11.193 7.347 1.00 58.69 200 TRP A C 1
ATOM 1647 O O . TRP A 1 200 ? 13.623 -10.024 7.682 1.00 58.69 200 TRP A O 1
ATOM 1657 N N . GLU A 1 201 ? 13.582 -11.560 6.066 1.00 61.62 201 GLU A N 1
ATOM 1658 C CA . GLU A 1 201 ? 13.909 -10.627 4.970 1.00 61.62 201 GLU A CA 1
ATOM 1659 C C . GLU A 1 201 ? 12.680 -9.893 4.384 1.00 61.62 201 GLU A C 1
ATOM 1661 O O . GLU A 1 201 ? 12.772 -9.250 3.337 1.00 61.62 201 GLU A O 1
ATOM 1666 N N . GLY A 1 202 ? 11.500 -9.997 5.009 1.00 58.09 202 GLY A N 1
ATOM 1667 C CA . GLY A 1 202 ? 10.277 -9.314 4.550 1.00 58.09 202 GLY A CA 1
ATOM 1668 C C . GLY A 1 202 ? 9.478 -10.040 3.453 1.00 58.09 202 GLY A C 1
ATOM 1669 O O . GLY A 1 202 ? 8.465 -9.526 2.970 1.00 58.09 202 GLY A O 1
ATOM 1670 N N . ASN A 1 203 ? 9.910 -11.238 3.035 1.00 56.22 203 ASN A N 1
ATOM 1671 C CA . ASN A 1 203 ? 9.337 -11.943 1.876 1.00 56.22 203 ASN A CA 1
ATOM 1672 C C . ASN A 1 203 ? 8.581 -13.240 2.214 1.00 56.22 203 ASN A C 1
ATOM 1674 O O . ASN A 1 203 ? 7.671 -13.622 1.472 1.00 56.22 203 ASN A O 1
ATOM 1678 N N . LYS A 1 204 ? 8.897 -13.889 3.338 1.00 58.88 204 LYS A N 1
ATOM 1679 C CA . LYS A 1 204 ? 8.293 -15.164 3.769 1.00 58.88 204 LYS A CA 1
ATOM 1680 C C . LYS A 1 204 ? 7.293 -14.945 4.924 1.00 58.88 204 LYS A C 1
ATOM 1682 O O . LYS A 1 204 ? 7.433 -13.953 5.631 1.00 58.88 204 LYS A O 1
ATOM 1687 N N . PRO A 1 205 ? 6.254 -15.776 5.109 1.00 57.97 205 PRO A N 1
ATOM 1688 C CA . PRO A 1 205 ? 5.420 -15.742 6.317 1.00 57.97 205 PRO A CA 1
ATOM 1689 C C . PRO A 1 205 ? 6.270 -15.850 7.589 1.00 57.97 205 PRO A C 1
ATOM 1691 O O . PRO A 1 205 ? 7.171 -16.684 7.650 1.00 57.97 205 PRO A O 1
ATOM 1694 N N . VAL A 1 206 ? 5.994 -15.045 8.621 1.00 54.47 206 VAL A N 1
ATOM 1695 C CA . VAL A 1 206 ? 6.790 -15.120 9.865 1.00 54.47 206 VAL A CA 1
ATOM 1696 C C . VAL A 1 206 ? 6.570 -16.445 10.612 1.00 54.47 206 VAL A C 1
ATOM 1698 O O . VAL A 1 206 ? 7.487 -16.958 11.257 1.00 54.47 206 VAL A O 1
ATOM 1701 N N . SER A 1 207 ? 5.406 -17.077 10.422 1.00 55.59 207 SER A N 1
ATOM 1702 C CA . SER A 1 207 ? 5.101 -18.435 10.899 1.00 55.59 207 SER A CA 1
ATOM 1703 C C . SER A 1 207 ? 6.139 -19.483 10.482 1.00 55.59 207 SER A C 1
ATOM 1705 O O . SER A 1 207 ? 6.329 -20.477 11.183 1.00 55.59 207 SER A O 1
ATOM 1707 N N . ASP A 1 208 ? 6.822 -19.274 9.354 1.00 53.31 208 ASP A N 1
ATOM 1708 C CA . ASP A 1 208 ? 7.805 -20.222 8.825 1.00 53.31 208 ASP A CA 1
ATOM 1709 C C . ASP A 1 208 ? 9.143 -20.150 9.577 1.00 53.31 208 ASP A C 1
ATOM 1711 O O . ASP A 1 208 ? 9.889 -21.129 9.600 1.00 53.31 208 ASP A O 1
ATOM 1715 N N . PHE A 1 209 ? 9.425 -19.030 10.249 1.00 51.25 209 PHE A N 1
ATOM 1716 C CA . PHE A 1 209 ? 10.648 -18.821 11.034 1.00 51.25 209 PHE A CA 1
ATOM 1717 C C . PHE A 1 209 ? 10.446 -19.095 12.517 1.00 51.25 209 PHE A C 1
ATOM 1719 O O . PHE A 1 209 ? 11.326 -19.654 13.167 1.00 51.25 209 PHE A O 1
ATOM 1726 N N . LEU A 1 210 ? 9.255 -18.805 13.045 1.00 49.38 210 LEU A N 1
ATOM 1727 C CA . LEU A 1 210 ? 8.917 -19.121 14.434 1.00 49.38 210 LEU A CA 1
ATOM 1728 C C . LEU A 1 210 ? 8.919 -20.635 14.717 1.00 49.38 210 LEU A C 1
ATOM 1730 O O . LEU A 1 210 ? 9.038 -21.044 15.867 1.00 49.38 210 LEU A O 1
ATOM 1734 N N . LYS A 1 211 ? 8.861 -21.473 13.673 1.00 47.47 211 LYS A N 1
ATOM 1735 C CA . LYS A 1 211 ? 9.045 -22.929 13.770 1.00 47.47 211 LYS A CA 1
ATOM 1736 C C . LYS A 1 211 ? 10.507 -23.377 13.878 1.00 47.47 211 LYS A C 1
ATOM 1738 O O . LYS A 1 211 ? 10.729 -24.538 14.211 1.00 47.47 211 LYS A O 1
ATOM 1743 N N . ARG A 1 212 ? 11.486 -22.520 13.560 1.00 41.44 212 ARG A N 1
ATOM 1744 C CA . ARG A 1 212 ? 12.900 -22.916 13.461 1.00 41.44 212 ARG A CA 1
ATOM 1745 C C . ARG A 1 212 ? 13.760 -22.553 14.672 1.00 41.44 212 ARG A C 1
ATOM 1747 O O . ARG A 1 212 ? 14.631 -23.355 14.971 1.00 41.44 212 ARG A O 1
ATOM 1754 N N . ASP A 1 213 ? 13.480 -21.468 15.404 1.00 38.97 213 ASP A N 1
ATOM 1755 C CA . ASP A 1 213 ? 14.437 -20.968 16.417 1.00 38.97 213 ASP A CA 1
ATOM 1756 C C . ASP A 1 213 ? 13.882 -20.598 17.809 1.00 38.97 213 ASP A C 1
ATOM 1758 O O . ASP A 1 213 ? 14.612 -20.036 18.624 1.00 38.97 213 ASP A O 1
ATOM 1762 N N . LEU A 1 214 ? 12.642 -20.953 18.169 1.00 38.75 214 LEU A N 1
ATOM 1763 C CA . LEU A 1 214 ? 12.154 -20.724 19.540 1.00 38.75 214 LEU A CA 1
ATOM 1764 C C . LEU A 1 214 ? 11.830 -22.025 20.275 1.00 38.75 214 LEU A C 1
ATOM 1766 O O . LEU A 1 214 ? 10.725 -22.560 20.218 1.00 38.75 214 LEU A O 1
ATOM 1770 N N . PHE A 1 215 ? 12.792 -22.445 21.101 1.00 34.06 215 PHE A N 1
ATOM 1771 C CA . PHE A 1 215 ? 12.514 -23.011 22.421 1.00 34.06 215 PHE A CA 1
ATOM 1772 C C . PHE A 1 215 ? 11.760 -21.969 23.275 1.00 34.06 215 PHE A C 1
ATOM 1774 O O . PHE A 1 215 ? 12.298 -21.405 24.223 1.00 34.06 215 PHE A O 1
ATOM 1781 N N . LEU A 1 216 ? 10.495 -21.708 22.953 1.00 35.78 216 LEU A N 1
ATOM 1782 C CA . LEU A 1 216 ? 9.534 -21.136 23.888 1.00 35.78 216 LEU A CA 1
ATOM 1783 C C . LEU A 1 216 ? 8.483 -22.207 24.148 1.00 35.78 216 LEU A C 1
ATOM 1785 O O . LEU A 1 216 ? 7.663 -22.530 23.291 1.00 35.78 216 LEU A O 1
ATOM 1789 N N . LYS A 1 217 ? 8.550 -22.796 25.344 1.00 36.53 217 LYS A N 1
ATOM 1790 C CA . LYS A 1 217 ? 7.474 -23.631 25.875 1.00 36.53 217 LYS A CA 1
ATOM 1791 C C . LYS A 1 217 ? 6.196 -22.779 25.905 1.00 36.53 217 LYS A C 1
ATOM 1793 O O . LYS A 1 217 ? 6.176 -21.733 26.541 1.00 36.53 217 LYS A O 1
ATOM 1798 N N . ASP A 1 218 ? 5.162 -23.239 25.208 1.00 38.12 218 ASP A N 1
ATOM 1799 C CA . ASP A 1 218 ? 3.767 -22.784 25.320 1.00 38.12 218 ASP A CA 1
ATOM 1800 C C . ASP A 1 218 ? 3.385 -21.376 24.835 1.00 38.12 218 ASP A C 1
ATOM 1802 O O . ASP A 1 218 ? 2.503 -20.737 25.405 1.00 38.12 218 ASP A O 1
ATOM 1806 N N . SER A 1 219 ? 3.929 -20.880 23.723 1.00 39.41 219 SER A N 1
ATOM 1807 C CA . SER A 1 219 ? 3.342 -19.690 23.080 1.00 39.41 219 SER A CA 1
ATOM 1808 C C . SER A 1 219 ? 3.134 -19.907 21.593 1.00 39.41 219 SER A C 1
ATOM 1810 O O . SER A 1 219 ? 4.092 -19.992 20.835 1.00 39.41 219 SER A O 1
ATOM 1812 N N . ASN A 1 220 ? 1.868 -20.001 21.173 1.00 43.19 220 ASN A N 1
ATOM 1813 C CA . ASN A 1 220 ? 1.499 -20.018 19.761 1.00 43.19 220 ASN A CA 1
ATOM 1814 C C . ASN A 1 220 ? 2.084 -18.753 19.085 1.00 43.19 220 ASN A C 1
ATOM 1816 O O . ASN A 1 220 ? 1.650 -17.647 19.424 1.00 43.19 220 ASN A O 1
ATOM 1820 N N . PRO A 1 221 ? 3.041 -18.889 18.155 1.00 38.59 221 PRO A N 1
ATOM 1821 C CA . PRO A 1 221 ? 3.721 -17.752 17.548 1.00 38.59 221 PRO A CA 1
ATOM 1822 C C . PRO A 1 221 ? 2.783 -16.839 16.743 1.00 38.59 221 PRO A C 1
ATOM 1824 O O . PRO A 1 221 ? 2.988 -15.626 16.698 1.00 38.59 221 PRO A O 1
ATOM 1827 N N . ASP A 1 222 ? 1.688 -17.400 16.220 1.00 40.22 222 ASP A N 1
ATOM 1828 C CA . ASP A 1 222 ? 0.627 -16.660 15.531 1.00 40.22 222 ASP A CA 1
ATOM 1829 C C . ASP A 1 222 ? -0.168 -15.742 16.479 1.00 40.22 222 ASP A C 1
ATOM 1831 O O . ASP A 1 222 ? -0.954 -14.921 16.018 1.00 40.22 222 ASP A O 1
ATOM 1835 N N . LYS A 1 223 ? 0.017 -15.853 17.805 1.00 37.25 223 LYS A N 1
ATOM 1836 C CA . LYS A 1 223 ? -0.592 -14.958 18.805 1.00 37.25 223 LYS A CA 1
ATOM 1837 C C . LYS A 1 223 ? 0.344 -13.849 19.287 1.00 37.25 223 LYS A C 1
ATOM 1839 O O . LYS A 1 223 ? -0.152 -12.830 19.743 1.00 37.25 223 LYS A O 1
ATOM 1844 N N . LEU A 1 224 ? 1.665 -14.018 19.207 1.00 38.75 224 LEU A N 1
ATOM 1845 C CA . LEU A 1 224 ? 2.625 -13.052 19.764 1.00 38.75 224 LEU A CA 1
ATOM 1846 C C . LEU A 1 224 ? 2.835 -11.834 18.854 1.00 38.75 224 LEU A C 1
ATOM 1848 O O . LEU A 1 224 ? 2.810 -10.703 19.332 1.00 38.75 224 LEU A O 1
ATOM 1852 N N . LEU A 1 225 ? 2.986 -12.045 17.543 1.00 47.84 225 LEU A N 1
ATOM 1853 C CA . LEU A 1 225 ? 3.227 -10.947 16.598 1.00 47.84 225 LEU A CA 1
ATOM 1854 C C . LEU A 1 225 ? 2.024 -10.028 16.368 1.00 47.84 225 LEU A C 1
ATOM 1856 O O . LEU A 1 225 ? 2.218 -8.811 16.326 1.00 47.84 225 LEU A O 1
ATOM 1860 N N . PRO A 1 226 ? 0.790 -10.552 16.236 1.00 49.41 226 PRO A N 1
ATOM 1861 C CA . PRO A 1 226 ? -0.367 -9.685 16.132 1.00 49.41 226 PRO A CA 1
ATOM 1862 C C . PRO A 1 226 ? -0.551 -8.839 17.380 1.00 49.41 226 PRO A C 1
ATOM 1864 O O . PRO A 1 226 ? -1.066 -7.748 17.241 1.00 49.41 226 PRO A O 1
ATOM 1867 N N . ASN A 1 227 ? -0.125 -9.285 18.567 1.00 49.97 227 ASN A N 1
ATOM 1868 C CA . ASN A 1 227 ? -0.300 -8.508 19.793 1.00 49.97 227 ASN A CA 1
ATOM 1869 C C . ASN A 1 227 ? 0.605 -7.277 19.825 1.00 49.97 227 ASN A C 1
ATOM 1871 O O . ASN A 1 227 ? 0.074 -6.196 19.988 1.00 49.97 227 ASN A O 1
ATOM 1875 N N . VAL A 1 228 ? 1.905 -7.386 19.527 1.00 52.75 228 VAL A N 1
ATOM 1876 C CA . VAL A 1 228 ? 2.801 -6.207 19.507 1.00 52.75 228 VAL A CA 1
ATOM 1877 C C . VAL A 1 228 ? 2.340 -5.165 18.487 1.00 52.75 228 VAL A C 1
ATOM 1879 O O . VAL A 1 228 ? 2.302 -3.974 18.783 1.00 52.75 228 VAL A O 1
ATOM 1882 N N . ILE A 1 229 ? 1.932 -5.603 17.291 1.00 56.50 229 ILE A N 1
ATOM 1883 C CA . ILE A 1 229 ? 1.434 -4.668 16.279 1.00 56.50 229 ILE A CA 1
ATOM 1884 C C . ILE A 1 229 ? 0.020 -4.191 16.618 1.00 56.50 229 ILE A C 1
ATOM 1886 O O . ILE A 1 229 ? -0.287 -3.028 16.404 1.00 56.50 229 ILE A O 1
ATOM 1890 N N . ASN A 1 230 ? -0.852 -5.027 17.182 1.00 59.75 230 ASN A N 1
ATOM 1891 C CA . ASN A 1 230 ? -2.165 -4.575 17.640 1.00 59.75 230 ASN A CA 1
ATOM 1892 C C . ASN A 1 230 ? -2.052 -3.581 18.787 1.00 59.75 230 ASN A C 1
ATOM 1894 O O . ASN A 1 230 ? -2.868 -2.671 18.813 1.00 59.75 230 ASN A O 1
ATOM 1898 N N . ASP A 1 231 ? -1.080 -3.741 19.680 1.00 58.56 231 ASP A N 1
ATOM 1899 C CA . ASP A 1 231 ? -0.787 -2.834 20.784 1.00 58.56 231 ASP A CA 1
ATOM 1900 C C . ASP A 1 231 ? -0.286 -1.499 20.218 1.00 58.56 231 ASP A C 1
ATOM 1902 O O . ASP A 1 231 ? -0.902 -0.474 20.482 1.00 58.56 231 ASP A O 1
ATOM 1906 N N . LEU A 1 232 ? 0.654 -1.516 19.263 1.00 57.78 232 LEU A N 1
ATOM 1907 C CA . LEU A 1 232 ? 1.048 -0.326 18.487 1.00 57.78 232 LEU A CA 1
ATOM 1908 C C . LEU A 1 232 ? -0.128 0.354 17.762 1.00 57.78 232 LEU A C 1
ATOM 1910 O O . LEU A 1 232 ? -0.261 1.573 17.775 1.00 57.78 232 LEU A O 1
ATOM 1914 N N . LEU A 1 233 ? -1.025 -0.416 17.143 1.00 60.28 233 LEU A N 1
ATOM 1915 C CA . LEU A 1 233 ? -2.237 0.105 16.494 1.00 60.28 233 LEU A CA 1
ATOM 1916 C C . LEU A 1 233 ? -3.314 0.537 17.519 1.00 60.28 233 LEU A C 1
ATOM 1918 O O . LEU A 1 233 ? -4.246 1.287 17.203 1.00 60.28 233 LEU A O 1
ATOM 1922 N N . ASN A 1 234 ? -3.258 0.054 18.754 1.00 61.06 234 ASN A N 1
ATOM 1923 C CA . ASN A 1 234 ? -4.147 0.504 19.820 1.00 61.06 234 ASN A CA 1
ATOM 1924 C C . ASN A 1 234 ? -3.656 1.847 20.369 1.00 61.06 234 ASN A C 1
ATOM 1926 O O . ASN A 1 234 ? -4.487 2.747 20.511 1.00 61.06 234 ASN A O 1
ATOM 1930 N N . ASP A 1 235 ? -2.341 1.988 20.536 1.00 52.66 235 ASP A N 1
ATOM 1931 C CA . ASP A 1 235 ? -1.644 3.173 21.048 1.00 52.66 235 ASP A CA 1
ATOM 1932 C C . ASP A 1 235 ? -1.473 4.284 20.001 1.00 52.66 235 ASP A C 1
ATOM 1934 O O . ASP A 1 235 ? -1.196 5.427 20.349 1.00 52.66 235 ASP A O 1
ATOM 1938 N N . ALA A 1 236 ? -1.690 3.969 18.720 1.00 57.44 236 ALA A N 1
ATOM 1939 C CA . ALA A 1 236 ? -1.668 4.934 17.629 1.00 57.44 236 ALA A CA 1
ATOM 1940 C C . ALA A 1 236 ? -2.577 6.142 17.896 1.00 57.44 236 ALA A C 1
ATOM 1942 O O . ALA A 1 236 ? -3.778 5.979 18.184 1.00 57.44 236 ALA A O 1
ATOM 1943 N N . GLU A 1 237 ? -1.998 7.331 17.726 1.00 50.44 237 GLU A N 1
ATOM 1944 C CA . GLU A 1 237 ? -2.658 8.606 17.960 1.00 50.44 237 GLU A CA 1
ATOM 1945 C C . GLU A 1 237 ? -3.879 8.760 17.047 1.00 50.44 237 GLU A C 1
ATOM 1947 O O . GLU A 1 237 ? -3.876 8.491 15.838 1.00 50.44 237 GLU A O 1
ATOM 1952 N N . VAL A 1 238 ? -4.985 9.158 17.671 1.00 46.97 238 VAL A N 1
ATOM 1953 C CA . VAL A 1 238 ? -6.223 9.487 16.978 1.00 46.97 238 VAL A CA 1
ATOM 1954 C C . VAL A 1 238 ? -6.196 10.984 16.728 1.00 46.97 238 VAL A C 1
ATOM 1956 O O . VAL A 1 238 ? -6.513 11.753 17.629 1.00 46.97 238 VAL A O 1
ATOM 1959 N N . PHE A 1 239 ? -5.860 11.383 15.508 1.00 45.12 239 PHE A N 1
ATOM 1960 C CA . PHE A 1 239 ? -6.119 12.742 15.052 1.00 45.12 239 PHE A CA 1
ATOM 1961 C C . PHE A 1 239 ? -7.526 12.780 14.467 1.00 45.12 239 PHE A C 1
ATOM 1963 O O . PHE A 1 239 ? -7.795 12.216 13.407 1.00 45.12 239 PHE A O 1
ATOM 1970 N N . THR A 1 240 ? -8.444 13.387 15.211 1.00 42.94 240 THR A N 1
ATOM 1971 C CA . THR A 1 240 ? -9.754 13.789 14.703 1.00 42.94 240 THR A CA 1
ATOM 1972 C C . THR A 1 240 ? -9.721 15.302 14.551 1.00 42.94 240 THR A C 1
ATOM 1974 O O . THR A 1 240 ? -9.719 16.003 15.555 1.00 42.94 240 THR A O 1
ATOM 1977 N N . ASP A 1 241 ? -9.688 15.760 13.299 1.00 38.19 241 ASP A N 1
ATOM 1978 C CA . ASP A 1 241 ? -10.052 17.115 12.850 1.00 38.19 241 ASP A CA 1
ATOM 1979 C C . ASP A 1 241 ? -9.046 18.284 12.949 1.00 38.19 241 ASP A C 1
ATOM 1981 O O . ASP A 1 241 ? -9.408 19.396 12.572 1.00 38.19 241 ASP A O 1
ATOM 1985 N N . ASP A 1 242 ? -7.768 18.072 13.285 1.00 39.91 242 ASP A N 1
ATOM 1986 C CA . ASP A 1 242 ? -6.795 19.190 13.369 1.00 39.91 242 ASP A CA 1
ATOM 1987 C C . ASP A 1 242 ? -6.048 19.536 12.057 1.00 39.91 242 ASP A C 1
ATOM 1989 O O . ASP A 1 242 ? -5.168 20.390 12.052 1.00 39.91 242 ASP A O 1
ATOM 1993 N N . PHE A 1 243 ? -6.414 18.948 10.910 1.00 41.59 243 PHE A N 1
ATOM 1994 C CA . PHE A 1 243 ? -5.909 19.378 9.587 1.00 41.59 243 PHE A CA 1
ATOM 1995 C C . PHE A 1 243 ? -6.800 20.451 8.926 1.00 41.59 243 PHE A C 1
ATOM 1997 O O . PHE A 1 243 ? -6.877 20.534 7.699 1.00 41.59 243 PHE A O 1
ATOM 2004 N N . ASN A 1 244 ? -7.519 21.249 9.721 1.00 34.59 244 ASN A N 1
ATOM 2005 C CA . ASN A 1 244 ? -8.316 22.353 9.195 1.00 34.59 244 ASN A CA 1
ATOM 2006 C C . ASN A 1 244 ? -7.412 23.524 8.786 1.00 34.59 244 ASN A C 1
ATOM 2008 O O . ASN A 1 244 ? -6.811 24.172 9.632 1.00 34.59 244 ASN A O 1
ATOM 2012 N N . GLU A 1 245 ? -7.356 23.740 7.470 1.00 43.94 245 GLU A N 1
ATOM 2013 C CA . GLU A 1 245 ? -7.155 25.006 6.752 1.00 43.94 245 GLU A CA 1
ATOM 2014 C C . GLU A 1 245 ? -6.718 26.216 7.606 1.00 43.94 245 GLU A C 1
ATOM 2016 O O . GLU A 1 245 ? -7.531 27.066 7.965 1.00 43.94 245 GLU A O 1
ATOM 2021 N N . GLU A 1 246 ? -5.412 26.370 7.815 1.00 38.50 246 GLU A N 1
ATOM 2022 C CA . GLU A 1 246 ? -4.796 27.697 7.843 1.00 38.50 246 GLU A CA 1
ATOM 2023 C C . GLU A 1 246 ? -3.889 27.799 6.618 1.00 38.50 246 GLU A C 1
ATOM 2025 O O . GLU A 1 246 ? -2.792 27.253 6.605 1.00 38.50 246 GLU A O 1
ATOM 2030 N N . ASP A 1 247 ? -4.444 28.357 5.538 1.00 37.31 247 ASP A N 1
ATOM 2031 C CA . ASP A 1 247 ? -3.798 29.320 4.631 1.00 37.31 247 ASP A CA 1
ATOM 2032 C C . ASP A 1 247 ? -4.709 29.534 3.404 1.00 37.31 247 ASP A C 1
ATOM 2034 O O . ASP A 1 247 ? -4.615 28.842 2.387 1.00 37.31 247 ASP A O 1
ATOM 2038 N N . ASN A 1 248 ? -5.632 30.495 3.541 1.00 35.84 248 ASN A N 1
ATOM 2039 C CA . ASN A 1 248 ? -6.274 31.202 2.423 1.00 35.84 248 ASN A CA 1
ATOM 2040 C C . ASN A 1 248 ? -5.466 32.457 2.086 1.00 35.84 248 ASN A C 1
ATOM 2042 O O . ASN A 1 248 ? -5.137 33.201 3.039 1.00 35.84 248 ASN A O 1
#

Radius of gyration: 18.97 Å; Cα contacts (8 Å, |Δi|>4): 417; chains: 1; bounding box: 45×55×58 Å

pLDDT: mean 70.3, std 19.57, range [32.69, 96.06]

Solvent-accessible surface area (backbone atoms only — not comparable to full-atom values): 14510 Å² total; per-residue (Å²): 135,84,78,61,78,87,50,56,58,70,60,100,82,55,91,80,63,65,66,54,58,93,95,18,42,54,46,35,56,48,67,25,29,39,93,86,62,43,79,39,29,32,38,39,32,26,44,48,98,90,56,64,44,82,44,50,32,38,58,48,74,30,60,62,92,87,40,82,40,73,90,51,77,42,51,79,90,54,67,85,67,93,46,41,60,30,35,48,36,38,62,60,71,73,53,68,95,82,57,66,35,37,40,30,47,34,61,66,38,15,48,28,45,36,38,64,73,43,52,37,28,13,36,54,92,12,65,92,24,57,84,44,34,47,61,69,89,51,53,66,42,66,40,36,34,41,41,51,32,54,40,73,65,25,51,50,37,50,52,56,50,48,61,56,45,67,70,39,97,42,44,38,46,55,28,49,41,82,67,83,92,55,47,80,74,34,38,65,44,56,49,52,34,67,76,36,70,98,68,50,92,54,80,64,54,53,73,70,43,60,74,74,78,62,97,55,88,91,62,68,62,85,58,55,59,48,44,60,53,46,47,51,64,64,69,30,48,73,69,80,77,83,85,66,84,88,82,133

Sequence (248 aa):
MTIPEDYINIPDNHEDIPNEYNNKPLLKTYPYYNKDNGIVGCVGCYG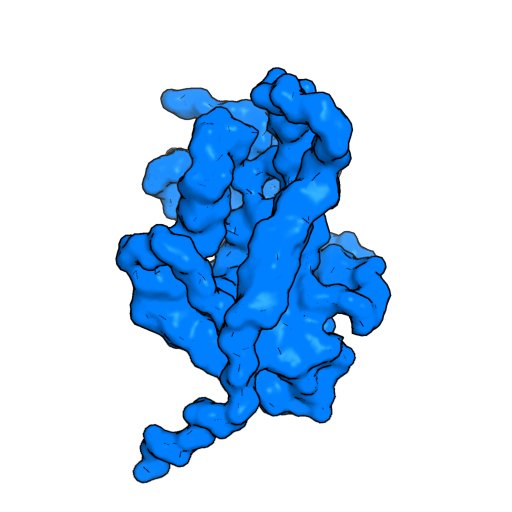SLEKNRRVLFFEYESYINDKKYSGMWHTKKDIRLKKFPLYRLNKLLTRQDSIRVVIVENERSANAFSKLGICCVSPVYGFDFVEDTDWTPLDGLKVVYLIASNDEKGMVFIQDVYTRLIRMQNPPKLKIVTLPDLNDYDDPLDWLQKSFPGLWEGNKPVSDFLKRDLFLKDSNPDKLLPNVINDLLNDAEVFTDDFNEEDN

Nearest PDB structures (foldseek):
  7t8b-assembly1_H  TM=5.942E-01  e=2.290E-05  Homo sapiens
  5guj-assembly1_A  TM=5.364E-01  e=2.591E-05  Bacillus subtilis subsp. subtilis str. 168
  8qja-assembly1_A  TM=6.519E-01  e=1.676E+00  Advenella mimigardefordensis DPN7
  3ga0-assembly1_A  TM=3.748E-01  e=1.897E+00  Rattus norvegicus
  8s1u-assembly1_H  TM=4.048E-01  e=4.799E+00  Bacillus subtilis subsp. subtilis str. 168

Mean predicted aligned error: 12.0 Å

Foldseek 3Di:
DDQPPLQEPDDPPPPADDCADPNWGFRYKFFDADQVRHTFWIWTWTHDPVDTDIWIWGQDQFQDPNDTDGDHTDTPPGDDDQAGEKRCLNVLNVDDQPAAEEEEFDPLLQLLVVLLVHRYIYGPNGLVRLVRHDPVSQAPHAEYEYFWAPEPSRVSRSVSNVVVQVPHPRRYQYFYFDDPPRDHRRTSVNSVCVVPPPQDPSRHRSQVRVVPDDPDPDDDPSPPSCVVVVVSVVPTDGDDDPVDDDDD